Protein AF-A0A4Q3W9Z9-F1 (afdb_monomer_lite)

Sequence (274 aa):
MKLLLAIFCLATTQLPLAAEPPPLGPNFNQTISKEIDGRINSLESTRPYAATVLDYLAQGFFVSDENLDKLVGNMTSLERRNAVMLHGREGQYEESRKLIGDLITHLAERPMAQAQLHRRLSYIFEFMGDTKAQASEAAKALQLVTAHHYAVDQMMVTTQLMQADALVKAGQEKEAEPLYIAAFDYPWWFVRDGAYLMSFTEYYARAAKGLIHVRRGNVKALKEIHFTPGMAITLQPLLDKAIRAAEIAETIAAVTAQTEELQKAAAQKEKGGR

Foldseek 3Di:
DDDDDDDDDDPPPPDPPDDDDAPPDPCRQVVLQVLLVVCLADLVSLLVSLVVVLVCLVVVHDHDLVSLLSSLVSNLVNLVVVCVVVVDPPPRCVSSVVSLVSVLVSCPVPLQSNLSSLQVQLVSCVVNVNNVSNVVSNVSSVVSVLVVVLVVVLVVLVVLLVVLVVCVVVVNLVVSQVSLVVLVVPPLVPPPDPVSNVSSLVSVLSSLVSNLVSCQLPLVSLVPDDDDPVCCVPRVVVSVVSNVVNVVVVVVVVVVVVVVVVVVVVVVVVVVPD

Radius of gyration: 34.52 Å; chains: 1; bounding box: 76×54×139 Å

Secondary structure (DSSP, 8-state):
-----------------PPPPP--STTHHHHHHHHHHHHTT-HHHHHHHHHHHHHHHHTT----HHHHHHHHHHHHHHHHHHHHHTT--TTTTHHHHHHHHHHHHT-TT-HHHHHHHHHHHHHHHHHHT-HHHHHHHHHHHHHHHHHHHHHHHHHHHHHHHHHHHHHHHTT-HHHHHHHHHHHHHS-GGG---HHHHHHHHHHHHHHHHHHHHHTTT-HHHHHT----HHHHHHHHHHHHHHHHHHHHHHHHHHHHHHHHHHHHHHHHHHHH--

Structure (mmCIF, N/CA/C/O backbone):
data_AF-A0A4Q3W9Z9-F1
#
_entry.id   AF-A0A4Q3W9Z9-F1
#
loop_
_atom_site.group_PDB
_atom_site.id
_atom_site.type_symbol
_atom_site.label_atom_id
_atom_site.label_alt_id
_atom_site.label_comp_id
_atom_site.label_asym_id
_atom_site.label_entity_id
_atom_site.label_seq_id
_atom_site.pdbx_PDB_ins_code
_atom_site.Cartn_x
_atom_site.Cartn_y
_atom_site.Cartn_z
_atom_site.occupancy
_atom_site.B_iso_or_equiv
_atom_site.auth_seq_id
_atom_site.auth_comp_id
_atom_site.auth_asym_id
_atom_site.auth_atom_id
_atom_site.pdbx_PDB_model_num
ATOM 1 N N . MET A 1 1 ? 17.275 30.187 -76.769 1.00 37.72 1 MET A N 1
ATOM 2 C CA . MET A 1 1 ? 16.397 29.479 -75.812 1.00 37.72 1 MET A CA 1
ATOM 3 C C . MET A 1 1 ? 16.698 27.988 -75.872 1.00 37.72 1 MET A C 1
ATOM 5 O O . MET A 1 1 ? 16.355 27.360 -76.862 1.00 37.72 1 MET A O 1
ATOM 9 N N . LYS A 1 2 ? 17.394 27.440 -74.870 1.00 34.12 2 LYS A N 1
ATOM 10 C CA . LYS A 1 2 ? 17.590 25.993 -74.679 1.00 34.12 2 LYS A CA 1
ATOM 11 C C . LYS A 1 2 ? 16.943 25.635 -73.341 1.00 34.12 2 LYS A C 1
ATOM 13 O O . LYS A 1 2 ? 17.317 26.215 -72.328 1.00 34.12 2 LYS A O 1
ATOM 18 N N . LEU A 1 3 ? 15.945 24.756 -73.367 1.00 38.09 3 LEU A N 1
ATOM 19 C CA . LEU A 1 3 ? 15.243 24.260 -72.185 1.00 38.09 3 LEU A CA 1
ATOM 20 C C . LEU A 1 3 ? 15.980 22.999 -71.701 1.00 38.09 3 LEU A C 1
ATOM 22 O O . LEU A 1 3 ? 16.056 22.020 -72.439 1.00 38.09 3 LEU A O 1
ATOM 26 N N . LEU A 1 4 ? 16.566 23.042 -70.504 1.00 38.69 4 LEU A N 1
ATOM 27 C CA . LEU A 1 4 ? 17.156 21.884 -69.824 1.00 38.69 4 LEU A CA 1
ATOM 28 C C . LEU A 1 4 ? 16.109 21.323 -68.855 1.00 38.69 4 LEU A C 1
ATOM 30 O O . LEU A 1 4 ? 15.757 21.983 -67.881 1.00 38.69 4 LEU A O 1
ATOM 34 N N . LEU A 1 5 ? 15.602 20.123 -69.142 1.00 40.62 5 LEU A N 1
ATOM 35 C CA . LEU A 1 5 ? 14.747 19.357 -68.237 1.00 40.62 5 LEU A CA 1
ATOM 36 C C . LEU A 1 5 ? 15.655 18.561 -67.286 1.00 40.62 5 LEU A C 1
ATOM 38 O O . LEU A 1 5 ? 16.330 17.625 -67.712 1.00 40.62 5 LEU A O 1
ATOM 42 N N . ALA A 1 6 ? 15.699 18.948 -66.013 1.00 41.00 6 ALA A N 1
ATOM 43 C CA . ALA A 1 6 ? 16.355 18.175 -64.963 1.00 41.00 6 ALA A CA 1
ATOM 44 C C . ALA A 1 6 ? 15.365 17.139 -64.409 1.00 41.00 6 ALA A C 1
ATOM 46 O O . ALA A 1 6 ? 14.319 17.496 -63.870 1.00 41.00 6 ALA A O 1
ATOM 47 N N . ILE A 1 7 ? 15.693 15.856 -64.559 1.00 45.94 7 ILE A N 1
ATOM 48 C CA . ILE A 1 7 ? 14.955 14.739 -63.965 1.00 45.94 7 ILE A CA 1
ATOM 49 C C . ILE A 1 7 ? 15.450 14.575 -62.523 1.00 45.94 7 ILE A C 1
ATOM 51 O O . ILE A 1 7 ? 16.604 14.218 -62.295 1.00 45.94 7 ILE A O 1
ATOM 55 N N . PHE A 1 8 ? 14.582 14.854 -61.551 1.00 38.91 8 PHE A N 1
ATOM 56 C CA . PHE A 1 8 ? 14.802 14.527 -60.143 1.00 38.91 8 PHE A CA 1
ATOM 57 C C . PHE A 1 8 ? 14.483 13.043 -59.916 1.00 38.91 8 PHE A C 1
ATOM 59 O O . PHE A 1 8 ? 13.321 12.641 -59.940 1.00 38.91 8 PHE A O 1
ATOM 66 N N . CYS A 1 9 ? 15.507 12.224 -59.671 1.00 39.34 9 CYS A N 1
ATOM 67 C CA . CYS A 1 9 ? 15.327 10.883 -59.118 1.00 39.34 9 CYS A CA 1
ATOM 68 C C . CYS A 1 9 ? 15.047 11.003 -57.613 1.00 39.34 9 CYS A C 1
ATOM 70 O O . CYS A 1 9 ? 15.967 11.167 -56.813 1.00 39.34 9 CYS A O 1
ATOM 72 N N . LEU A 1 10 ? 13.773 10.929 -57.227 1.00 39.56 10 LEU A N 1
ATOM 73 C CA . LEU A 1 10 ? 13.370 10.690 -55.843 1.00 39.56 10 LEU A CA 1
ATOM 74 C C . LEU A 1 10 ? 13.694 9.233 -55.492 1.00 39.56 10 LEU A C 1
ATOM 76 O O . LEU A 1 10 ? 12.986 8.313 -55.894 1.00 39.56 10 LEU A O 1
ATOM 80 N N . ALA A 1 11 ? 14.781 9.028 -54.752 1.00 37.72 11 ALA A N 1
ATOM 81 C CA . ALA A 1 11 ? 15.041 7.769 -54.073 1.00 37.72 11 ALA A CA 1
ATOM 82 C C . ALA A 1 11 ? 14.046 7.641 -52.910 1.00 37.72 11 ALA A C 1
ATOM 84 O O . ALA A 1 11 ? 14.222 8.249 -51.856 1.00 37.72 11 ALA A O 1
ATOM 85 N N . THR A 1 12 ? 12.973 6.879 -53.106 1.00 39.25 12 THR A N 1
ATOM 86 C CA . THR A 1 12 ? 12.102 6.447 -52.013 1.00 39.25 12 THR A CA 1
ATOM 87 C C . THR A 1 12 ? 12.859 5.419 -51.183 1.00 39.25 12 THR A C 1
ATOM 89 O O . THR A 1 12 ? 12.997 4.265 -51.589 1.00 39.25 12 THR A O 1
ATOM 92 N N . THR A 1 13 ? 13.364 5.830 -50.023 1.00 40.41 13 THR A N 1
ATOM 93 C CA . THR A 1 13 ? 13.731 4.902 -48.956 1.00 40.41 13 THR A CA 1
ATOM 94 C C . THR A 1 13 ? 12.473 4.132 -48.565 1.00 40.41 13 THR A C 1
ATOM 96 O O . THR A 1 13 ? 11.536 4.690 -47.998 1.00 40.41 13 THR A O 1
ATOM 99 N N . GLN A 1 14 ? 12.412 2.852 -48.933 1.00 39.25 14 GLN A N 1
ATOM 100 C CA . GLN A 1 14 ? 11.380 1.950 -48.438 1.00 39.25 14 GLN A CA 1
ATOM 101 C C . GLN A 1 14 ? 11.523 1.881 -46.914 1.00 39.25 14 GLN A C 1
ATOM 103 O O . GLN A 1 14 ? 12.500 1.338 -46.399 1.00 39.25 14 GLN A O 1
ATOM 108 N N . LEU A 1 15 ? 10.564 2.477 -46.201 1.00 37.72 15 LEU A N 1
ATOM 109 C CA . LEU A 1 15 ? 10.319 2.166 -44.796 1.00 37.72 15 LEU A CA 1
ATOM 110 C C . LEU A 1 15 ? 10.178 0.638 -44.683 1.00 37.72 15 LEU A C 1
ATOM 112 O O . LEU A 1 15 ? 9.498 0.047 -45.531 1.00 37.72 15 LEU A O 1
ATOM 116 N N . PRO A 1 16 ? 10.818 -0.016 -43.697 1.00 43.50 16 PRO A N 1
ATOM 117 C CA . PRO A 1 16 ? 10.597 -1.438 -43.470 1.00 43.50 16 PRO A CA 1
ATOM 118 C C . PRO A 1 16 ? 9.092 -1.666 -43.322 1.00 43.50 16 PRO A C 1
ATOM 120 O O . PRO A 1 16 ? 8.424 -0.896 -42.627 1.00 43.50 16 PRO A O 1
ATOM 123 N N . LEU A 1 17 ? 8.567 -2.670 -44.039 1.00 42.91 17 LEU A N 1
ATOM 124 C CA . LEU A 1 17 ? 7.159 -3.056 -43.981 1.00 42.91 17 LEU A CA 1
ATOM 125 C C . LEU A 1 17 ? 6.706 -3.050 -42.520 1.00 42.91 17 LEU A C 1
ATOM 127 O O . LEU A 1 17 ? 7.339 -3.694 -41.680 1.00 42.91 17 LEU A O 1
ATOM 131 N N . ALA A 1 18 ? 5.627 -2.314 -42.243 1.00 46.34 18 ALA A N 1
ATOM 132 C CA . ALA A 1 18 ? 4.933 -2.381 -40.970 1.00 46.34 18 ALA A CA 1
ATOM 133 C C . ALA A 1 18 ? 4.724 -3.861 -40.632 1.00 46.34 18 ALA A C 1
ATOM 135 O O . ALA A 1 18 ? 4.173 -4.607 -41.447 1.00 46.34 18 ALA A O 1
ATOM 136 N N . ALA A 1 19 ? 5.247 -4.284 -39.479 1.00 56.12 19 ALA A N 1
ATOM 137 C CA . ALA A 1 19 ? 5.012 -5.621 -38.964 1.00 56.12 19 ALA A CA 1
ATOM 138 C C . ALA A 1 19 ? 3.502 -5.892 -39.004 1.00 56.12 19 ALA A C 1
ATOM 140 O O . ALA A 1 19 ? 2.711 -4.990 -38.711 1.00 56.12 19 ALA A O 1
ATOM 141 N N . GLU A 1 20 ? 3.106 -7.100 -39.417 1.00 54.53 20 GLU A N 1
ATOM 142 C CA . GLU A 1 20 ? 1.703 -7.508 -39.361 1.00 54.53 20 GLU A CA 1
ATOM 143 C C . GLU A 1 20 ? 1.132 -7.152 -37.981 1.00 54.53 20 GLU A C 1
ATOM 145 O O . GLU A 1 20 ? 1.824 -7.361 -36.974 1.00 54.53 20 GLU A O 1
ATOM 150 N N . PRO A 1 21 ? -0.089 -6.581 -37.915 1.00 55.88 21 PRO A N 1
ATOM 151 C CA . PRO A 1 21 ? -0.673 -6.190 -36.647 1.00 55.88 21 PRO A CA 1
ATOM 152 C C . PRO A 1 21 ? -0.657 -7.406 -35.720 1.00 55.88 21 PRO A C 1
ATOM 154 O O . PRO A 1 21 ? -0.986 -8.519 -36.149 1.00 55.88 21 PRO A O 1
ATOM 157 N N . PRO A 1 22 ? -0.230 -7.222 -34.465 1.00 56.31 22 PRO A N 1
ATOM 158 C CA . PRO A 1 22 ? -0.002 -8.336 -33.577 1.00 56.31 22 PRO A CA 1
ATOM 159 C C . PRO A 1 22 ? -1.308 -9.106 -33.380 1.00 56.31 22 PRO A C 1
ATOM 161 O O . PRO A 1 22 ? -2.390 -8.512 -33.428 1.00 56.31 22 PRO A O 1
ATOM 164 N N . PRO A 1 23 ? -1.241 -10.422 -33.121 1.00 57.25 23 PRO A N 1
ATOM 165 C CA . PRO A 1 23 ? -2.435 -11.190 -32.824 1.00 57.25 23 PRO A CA 1
ATOM 166 C C . PRO A 1 23 ? -3.129 -10.580 -31.600 1.00 57.25 23 PRO A C 1
ATOM 168 O O . PRO A 1 23 ? -2.638 -10.677 -30.472 1.00 57.25 23 PRO A O 1
ATOM 171 N N . LEU A 1 24 ? -4.277 -9.944 -31.842 1.00 57.00 24 LEU A N 1
ATOM 172 C CA . LEU A 1 24 ? -5.193 -9.430 -30.830 1.00 57.00 24 LEU A CA 1
ATOM 173 C C . LEU A 1 24 ? -5.816 -10.627 -30.113 1.00 57.00 24 LEU A C 1
ATOM 175 O O . LEU A 1 24 ? -6.860 -11.144 -30.502 1.00 57.00 24 LEU A O 1
ATOM 179 N N . GLY A 1 25 ? -5.122 -11.138 -29.104 1.00 63.84 25 GLY A N 1
ATOM 180 C CA . GLY A 1 25 ? -5.549 -12.323 -28.379 1.00 63.84 25 GLY A CA 1
ATOM 181 C C . GLY A 1 25 ? -4.825 -12.494 -27.047 1.00 63.84 25 GLY A C 1
ATOM 182 O O . GLY A 1 25 ? -3.876 -11.762 -26.754 1.00 63.84 25 GLY A O 1
ATOM 183 N N . PRO A 1 26 ? -5.221 -13.500 -26.245 1.00 61.62 26 PRO A N 1
ATOM 184 C CA . PRO A 1 26 ? -4.665 -13.764 -24.910 1.00 61.62 26 PRO A CA 1
ATOM 185 C C . PRO A 1 26 ? -3.143 -14.015 -24.894 1.00 61.62 26 PRO A C 1
ATOM 187 O O . PRO A 1 26 ? -2.526 -14.019 -23.834 1.00 61.62 26 PRO A O 1
ATOM 190 N N . ASN A 1 27 ? -2.523 -14.174 -26.067 1.00 82.56 27 ASN A N 1
ATOM 191 C CA . ASN A 1 27 ? -1.100 -14.447 -26.236 1.00 82.56 27 ASN A CA 1
ATOM 192 C C . ASN A 1 27 ? -0.253 -13.213 -26.588 1.00 82.56 27 ASN A C 1
ATOM 194 O O . ASN A 1 27 ? 0.954 -13.362 -26.740 1.00 82.56 27 ASN A O 1
ATOM 198 N N . PHE A 1 28 ? -0.824 -12.007 -26.703 1.00 86.75 28 PHE A N 1
ATOM 199 C CA . PHE A 1 28 ? -0.086 -10.812 -27.145 1.00 86.75 28 PHE A CA 1
ATOM 200 C C . PHE A 1 28 ? 1.212 -10.563 -26.353 1.00 86.75 28 PHE A C 1
ATOM 202 O O . PHE A 1 28 ? 2.296 -10.466 -26.927 1.00 86.75 28 PHE A O 1
ATOM 209 N N . ASN A 1 29 ? 1.132 -10.566 -25.020 1.00 90.12 29 ASN A N 1
ATOM 210 C CA . ASN A 1 29 ? 2.302 -10.374 -24.157 1.00 90.12 29 ASN A CA 1
ATOM 211 C C . ASN A 1 29 ? 3.280 -11.558 -24.184 1.00 90.12 29 ASN A C 1
ATOM 213 O O . ASN A 1 29 ? 4.481 -11.361 -24.003 1.00 90.12 29 ASN A O 1
ATOM 217 N N . GLN A 1 30 ? 2.804 -12.774 -24.459 1.00 90.62 30 GLN A N 1
ATOM 218 C CA . GLN A 1 30 ? 3.685 -13.930 -24.646 1.00 90.62 30 GLN A CA 1
ATOM 219 C C . GLN A 1 30 ? 4.468 -13.817 -25.956 1.00 90.62 30 GLN A C 1
ATOM 221 O O . GLN A 1 30 ? 5.664 -14.099 -25.976 1.00 90.62 30 GLN A O 1
ATOM 226 N N . THR A 1 31 ? 3.813 -13.374 -27.033 1.00 91.44 31 THR A N 1
ATOM 227 C CA . THR A 1 31 ? 4.464 -13.081 -28.313 1.00 91.44 31 THR A CA 1
ATOM 228 C C . THR A 1 31 ? 5.518 -12.001 -28.128 1.00 91.44 31 THR A C 1
ATOM 230 O O . THR A 1 31 ? 6.662 -12.212 -28.521 1.00 91.44 31 THR A O 1
ATOM 233 N N . ILE A 1 32 ? 5.183 -10.905 -27.433 1.00 89.94 32 ILE A N 1
ATOM 234 C CA . ILE A 1 32 ? 6.159 -9.850 -27.151 1.00 89.94 32 ILE A CA 1
ATOM 235 C C . ILE A 1 32 ? 7.366 -10.400 -26.395 1.00 89.94 32 ILE A C 1
ATOM 237 O O . ILE A 1 32 ? 8.501 -10.117 -26.770 1.00 89.94 32 ILE A O 1
ATOM 241 N N . SER A 1 33 ? 7.136 -11.211 -25.363 1.00 92.25 33 SER A N 1
ATOM 242 C CA . SER A 1 33 ? 8.225 -11.775 -24.568 1.00 92.25 33 SER A CA 1
ATOM 243 C C . SER A 1 33 ? 9.157 -12.663 -25.398 1.00 92.25 33 SER A C 1
ATOM 245 O O . SER A 1 33 ?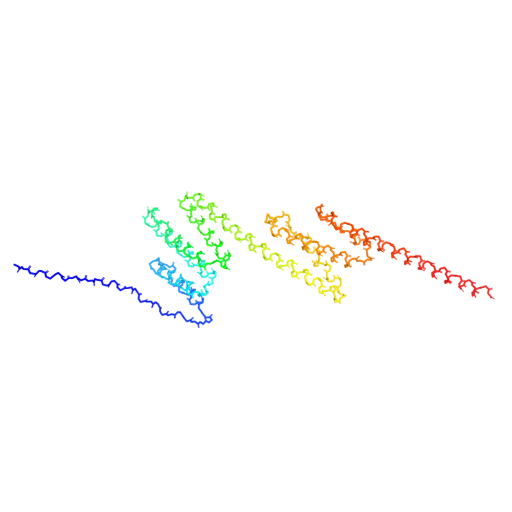 10.377 -12.533 -25.288 1.00 92.25 33 SER A O 1
ATOM 247 N N . LYS A 1 34 ? 8.593 -13.516 -26.269 1.00 92.44 34 LYS A N 1
ATOM 248 C CA . LYS A 1 34 ? 9.356 -14.385 -27.182 1.00 92.44 34 LYS A CA 1
ATOM 249 C C . LYS A 1 34 ? 10.189 -13.585 -28.179 1.00 92.44 34 LYS A C 1
ATOM 251 O O . LYS A 1 34 ? 11.343 -13.926 -28.418 1.00 92.44 34 LYS A O 1
ATOM 256 N N . GLU A 1 35 ? 9.624 -12.519 -28.738 1.00 93.31 35 GLU A N 1
ATOM 257 C CA . GLU A 1 35 ? 10.342 -11.628 -29.651 1.00 93.31 35 GLU A CA 1
ATOM 258 C C . GLU A 1 35 ? 11.501 -10.907 -28.951 1.00 93.31 35 GLU A C 1
ATOM 260 O O . GLU A 1 35 ? 12.592 -10.809 -29.510 1.00 93.31 35 GLU A O 1
ATOM 265 N N . ILE A 1 36 ? 11.310 -10.465 -27.701 1.00 90.75 36 ILE A N 1
ATOM 266 C CA . ILE A 1 36 ? 12.392 -9.883 -26.893 1.00 90.75 36 ILE A CA 1
ATOM 267 C C . ILE A 1 36 ? 13.511 -10.912 -26.665 1.00 90.75 36 ILE A C 1
ATOM 269 O O . ILE A 1 36 ? 14.689 -10.579 -26.811 1.00 90.75 36 ILE A O 1
ATOM 273 N N . ASP A 1 37 ? 13.161 -12.161 -26.337 1.00 91.12 37 ASP A N 1
ATOM 274 C CA . ASP A 1 37 ? 14.134 -13.242 -26.122 1.00 91.12 37 ASP A CA 1
ATOM 275 C C . ASP A 1 37 ? 14.927 -13.582 -27.382 1.00 91.12 37 ASP A C 1
ATOM 277 O O . ASP A 1 37 ? 16.150 -13.719 -27.327 1.00 91.12 37 ASP A O 1
ATOM 281 N N . GLY A 1 38 ? 14.258 -13.652 -28.535 1.00 90.06 38 GLY A N 1
ATOM 282 C CA . GLY A 1 38 ? 14.907 -13.917 -29.820 1.00 90.06 38 GLY A CA 1
ATOM 283 C C . GLY A 1 38 ? 15.925 -12.847 -30.233 1.00 90.06 38 GLY A C 1
ATOM 284 O O . GLY A 1 38 ? 16.756 -13.095 -31.105 1.00 90.06 38 GLY A O 1
ATOM 285 N N . ARG A 1 39 ? 15.889 -11.665 -29.603 1.00 90.88 39 ARG A N 1
ATOM 286 C CA . ARG A 1 39 ? 16.665 -10.473 -29.992 1.00 90.88 39 ARG A CA 1
ATOM 287 C C . ARG A 1 39 ? 17.748 -10.075 -28.988 1.00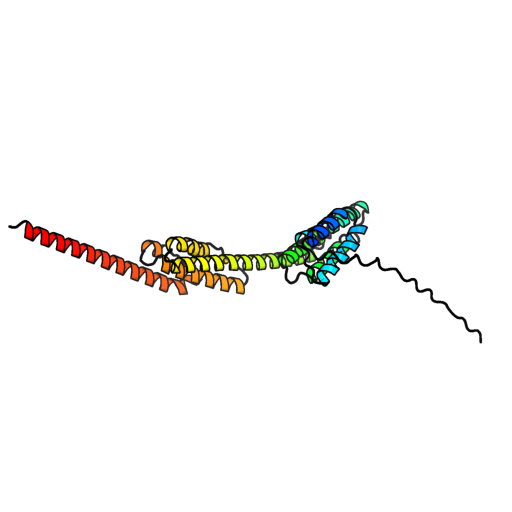 90.88 39 ARG A C 1
ATOM 289 O O . ARG A 1 39 ? 18.550 -9.191 -29.280 1.00 90.88 39 ARG A O 1
ATOM 296 N N . ILE A 1 40 ? 17.863 -10.778 -27.858 1.00 89.94 40 ILE A N 1
ATOM 297 C CA . ILE A 1 40 ? 18.749 -10.452 -26.717 1.00 89.94 40 ILE A CA 1
ATOM 298 C C . ILE A 1 40 ? 20.248 -10.291 -27.056 1.00 89.94 40 ILE A C 1
ATOM 300 O O . ILE A 1 40 ? 21.015 -9.702 -26.289 1.00 89.94 40 ILE A O 1
ATOM 304 N N . ASN A 1 41 ? 20.690 -10.806 -28.205 1.00 88.56 41 ASN A N 1
ATOM 305 C CA . ASN A 1 41 ? 22.092 -10.809 -28.624 1.00 88.56 41 ASN A CA 1
ATOM 306 C C . ASN A 1 41 ? 22.439 -9.789 -29.714 1.00 88.56 41 ASN A C 1
ATOM 308 O O . ASN A 1 41 ? 23.609 -9.688 -30.069 1.00 88.56 41 ASN A O 1
ATOM 312 N N . SER A 1 42 ? 21.473 -9.027 -30.239 1.00 89.75 42 SER A N 1
ATOM 313 C CA . SER A 1 42 ? 21.737 -8.060 -31.309 1.00 89.75 42 SER A CA 1
ATOM 314 C C . SER A 1 42 ? 21.016 -6.739 -31.075 1.00 89.75 42 SER A C 1
ATOM 316 O O . SER A 1 42 ? 19.783 -6.667 -31.090 1.00 89.75 42 SER A O 1
ATOM 318 N N . LEU A 1 43 ? 21.807 -5.672 -30.919 1.00 86.75 43 LEU A N 1
ATOM 319 C CA . LEU A 1 43 ? 21.303 -4.304 -30.804 1.00 86.75 43 LEU A CA 1
ATOM 320 C C . LEU A 1 43 ? 20.584 -3.865 -32.086 1.00 86.75 43 LEU A C 1
ATOM 322 O O . LEU A 1 43 ? 19.525 -3.248 -32.005 1.00 86.75 43 LEU A O 1
ATOM 326 N N . GLU A 1 44 ? 21.107 -4.255 -33.252 1.00 88.62 44 GLU A N 1
ATOM 327 C CA . GLU A 1 44 ? 20.506 -3.972 -34.562 1.00 88.62 44 GLU A CA 1
ATOM 328 C C . GLU A 1 44 ? 19.096 -4.551 -34.687 1.00 88.62 44 GLU A C 1
ATOM 330 O O . GLU A 1 44 ? 18.223 -3.915 -35.265 1.00 88.62 44 GLU A O 1
ATOM 335 N N . SER A 1 45 ? 18.854 -5.729 -34.102 1.00 89.00 45 SER A N 1
ATOM 336 C CA . SER A 1 45 ? 17.526 -6.353 -34.100 1.00 89.00 45 SER A CA 1
ATOM 337 C C . SER A 1 45 ? 16.621 -5.872 -32.959 1.00 89.00 45 SER A C 1
ATOM 339 O O . SER A 1 45 ? 15.401 -5.874 -33.103 1.00 89.00 45 SER A O 1
ATOM 341 N N . THR A 1 46 ? 17.199 -5.441 -31.833 1.00 89.62 46 THR A N 1
ATOM 342 C CA . THR A 1 46 ? 16.446 -4.996 -30.648 1.00 89.62 46 THR A CA 1
ATOM 343 C C . THR A 1 46 ? 15.863 -3.595 -30.837 1.00 89.62 46 THR A C 1
ATOM 345 O O . THR A 1 46 ? 14.714 -3.366 -30.470 1.00 89.62 46 THR A O 1
ATOM 348 N N . ARG A 1 47 ? 16.609 -2.668 -31.456 1.00 88.62 47 ARG A N 1
ATOM 349 C CA . ARG A 1 47 ? 16.159 -1.287 -31.725 1.00 88.62 47 ARG A CA 1
ATOM 350 C C . ARG A 1 47 ? 14.845 -1.188 -32.516 1.00 88.62 47 ARG A C 1
ATOM 352 O O . ARG A 1 47 ? 13.923 -0.545 -32.018 1.00 88.62 47 ARG A O 1
ATOM 359 N N . PRO A 1 48 ? 14.707 -1.796 -33.713 1.00 90.19 48 PRO A N 1
ATOM 360 C CA . PRO A 1 48 ? 13.465 -1.699 -34.479 1.00 90.19 48 PRO A CA 1
ATOM 361 C C . PRO A 1 48 ? 12.298 -2.333 -33.722 1.00 90.19 48 PRO A C 1
ATOM 363 O O . PRO A 1 48 ? 11.193 -1.804 -33.745 1.00 90.19 48 PRO A O 1
ATOM 366 N N . TYR A 1 49 ? 12.555 -3.411 -32.981 1.00 91.56 49 TYR A N 1
ATOM 367 C CA . TYR A 1 49 ? 11.527 -4.052 -32.176 1.00 91.56 49 TYR A CA 1
ATOM 368 C C . TYR A 1 49 ? 11.079 -3.188 -30.985 1.00 91.56 49 TYR A C 1
ATOM 370 O O . TYR A 1 49 ? 9.896 -3.152 -30.653 1.00 91.56 49 TYR A O 1
ATOM 378 N N . ALA A 1 50 ? 11.990 -2.429 -30.372 1.00 91.44 50 ALA A N 1
ATOM 379 C CA . ALA A 1 50 ? 11.633 -1.465 -29.337 1.00 91.44 50 ALA A CA 1
ATOM 380 C C . ALA A 1 50 ? 10.699 -0.363 -29.866 1.00 91.44 50 ALA A C 1
ATOM 382 O O . ALA A 1 50 ? 9.737 -0.002 -29.189 1.00 91.44 50 ALA A O 1
ATOM 383 N N . ALA A 1 51 ? 10.929 0.114 -31.095 1.00 91.88 51 ALA A N 1
ATOM 384 C CA . ALA A 1 51 ? 10.023 1.045 -31.764 1.00 91.88 51 ALA A CA 1
ATOM 385 C C . ALA A 1 51 ? 8.639 0.421 -32.022 1.00 91.88 51 ALA A C 1
ATOM 387 O O . ALA A 1 51 ? 7.628 1.089 -31.833 1.00 91.88 51 ALA A O 1
ATOM 388 N N . THR A 1 52 ? 8.575 -0.868 -32.372 1.00 92.50 52 THR A N 1
ATOM 389 C CA . THR A 1 52 ? 7.304 -1.604 -32.485 1.00 92.50 52 THR A CA 1
ATOM 390 C C . THR A 1 52 ? 6.553 -1.660 -31.151 1.00 92.50 52 THR A C 1
ATOM 392 O O . THR A 1 52 ? 5.348 -1.441 -31.108 1.00 92.50 52 THR A O 1
ATOM 395 N N . VAL A 1 53 ? 7.252 -1.911 -30.040 1.00 92.69 53 VAL A N 1
ATOM 396 C CA . VAL A 1 53 ? 6.633 -1.923 -28.702 1.00 92.69 53 VAL A CA 1
ATOM 397 C C . VAL A 1 53 ? 6.106 -0.538 -28.307 1.00 92.69 53 VAL A C 1
ATOM 399 O O . VAL A 1 53 ? 5.027 -0.447 -27.721 1.00 92.69 53 VAL A O 1
ATOM 402 N N . LEU A 1 54 ? 6.828 0.534 -28.649 1.00 93.38 54 LEU A N 1
ATOM 403 C CA . LEU A 1 54 ? 6.354 1.909 -28.463 1.00 93.38 54 LEU A CA 1
ATOM 404 C C . LEU A 1 54 ? 5.094 2.200 -29.282 1.00 93.38 54 LEU A C 1
ATOM 406 O O . LEU A 1 54 ? 4.139 2.755 -28.748 1.00 93.38 54 LEU A O 1
ATOM 410 N N . ASP A 1 55 ? 5.071 1.790 -30.549 1.00 92.81 55 ASP A N 1
ATOM 411 C CA . ASP A 1 55 ? 3.906 1.944 -31.422 1.00 92.81 55 ASP A CA 1
ATOM 412 C C . ASP A 1 55 ? 2.680 1.208 -30.855 1.00 92.81 55 ASP A C 1
ATOM 414 O O . ASP A 1 55 ? 1.587 1.770 -30.779 1.00 92.81 55 ASP A O 1
ATOM 418 N N . TYR A 1 56 ? 2.870 -0.004 -30.324 1.00 92.25 56 TYR A N 1
ATOM 419 C CA . TYR A 1 56 ? 1.797 -0.723 -29.641 1.00 92.25 56 TYR A CA 1
ATOM 420 C C . TYR A 1 56 ? 1.249 0.041 -28.431 1.00 92.25 56 TYR A C 1
ATOM 422 O O . TYR A 1 56 ? 0.032 0.166 -28.286 1.00 92.25 56 TYR A O 1
ATOM 430 N N . LEU A 1 57 ? 2.119 0.588 -27.580 1.00 91.25 57 LEU A N 1
ATOM 431 C CA . LEU A 1 57 ? 1.689 1.413 -26.448 1.00 91.25 57 LEU A CA 1
ATOM 432 C C . LEU A 1 57 ? 0.956 2.682 -26.907 1.00 91.25 57 LEU A C 1
ATOM 434 O O . LEU A 1 57 ? -0.070 3.034 -26.328 1.00 91.25 57 LEU A O 1
ATOM 438 N N . ALA A 1 58 ? 1.439 3.346 -27.960 1.00 91.19 58 ALA A N 1
ATOM 439 C CA . ALA A 1 58 ? 0.817 4.545 -28.520 1.00 91.19 58 ALA A CA 1
ATOM 440 C C . ALA A 1 58 ? -0.584 4.272 -29.096 1.00 91.19 58 ALA A C 1
ATOM 442 O O . ALA A 1 58 ? -1.462 5.131 -29.023 1.00 91.19 58 ALA A O 1
ATOM 443 N N . GLN A 1 59 ? -0.816 3.063 -29.608 1.00 90.94 59 GLN A N 1
ATOM 444 C CA . GLN A 1 59 ? -2.127 2.585 -30.059 1.00 90.94 59 GLN A CA 1
ATOM 445 C C . GLN A 1 59 ? -3.039 2.118 -28.908 1.00 90.94 59 GLN A C 1
ATOM 447 O O . GLN A 1 59 ? -4.169 1.694 -29.149 1.00 90.94 59 GLN A O 1
ATOM 452 N N . GLY A 1 60 ? -2.576 2.199 -27.656 1.00 89.19 60 GLY A N 1
ATOM 453 C CA . GLY A 1 60 ? -3.340 1.817 -26.468 1.00 89.19 60 GLY A CA 1
ATOM 454 C C . GLY A 1 60 ? -3.263 0.330 -26.118 1.00 89.19 60 GLY A C 1
ATOM 455 O O . GLY A 1 60 ? -4.019 -0.133 -25.262 1.00 89.19 60 GLY A O 1
ATOM 456 N N . PHE A 1 61 ? -2.366 -0.442 -26.740 1.00 90.94 61 PHE A N 1
ATOM 457 C CA . PHE A 1 61 ? -2.174 -1.839 -26.361 1.00 90.94 61 PHE A CA 1
ATOM 458 C C . PHE A 1 61 ? -1.441 -1.964 -25.029 1.00 90.94 61 PHE A C 1
ATOM 460 O O . PHE A 1 61 ? -0.433 -1.308 -24.768 1.00 90.94 61 PHE A O 1
ATOM 467 N N . PHE A 1 62 ? -1.911 -2.890 -24.194 1.00 91.00 62 PHE A N 1
ATOM 468 C CA . PHE A 1 62 ? -1.250 -3.207 -22.938 1.00 91.00 62 PHE A CA 1
ATOM 469 C C . PHE A 1 62 ? -0.037 -4.121 -23.160 1.00 91.00 62 PHE A C 1
ATOM 471 O O . PHE A 1 62 ? -0.174 -5.311 -23.460 1.00 91.00 62 PHE A O 1
ATOM 478 N N . VAL A 1 63 ? 1.157 -3.576 -22.935 1.00 92.38 63 VAL A N 1
ATOM 479 C CA . VAL A 1 63 ? 2.414 -4.333 -22.838 1.00 92.38 63 VAL A CA 1
ATOM 480 C C . VAL A 1 63 ? 2.787 -4.478 -21.368 1.00 92.38 63 VAL A C 1
ATOM 482 O O . VAL A 1 63 ? 2.868 -3.461 -20.688 1.00 92.38 63 VAL A O 1
ATOM 485 N N . SER A 1 64 ? 3.019 -5.692 -20.869 1.00 93.12 64 SER A N 1
ATOM 486 C CA . SER A 1 64 ? 3.238 -5.963 -19.439 1.00 93.12 64 SER A CA 1
ATOM 487 C C . SER A 1 64 ? 4.489 -5.282 -18.877 1.00 93.12 64 SER A C 1
ATOM 489 O O . SER A 1 64 ? 5.442 -5.020 -19.615 1.00 93.12 64 SER A O 1
ATOM 491 N N . ASP A 1 65 ? 4.491 -4.992 -17.571 1.00 92.81 65 ASP A N 1
ATOM 492 C CA . ASP A 1 65 ? 5.624 -4.363 -16.873 1.00 92.81 65 ASP A CA 1
ATOM 493 C C . ASP A 1 65 ? 6.912 -5.183 -17.084 1.00 92.81 65 ASP A C 1
ATOM 495 O O . ASP A 1 65 ? 7.965 -4.625 -17.385 1.00 92.81 65 ASP A O 1
ATOM 499 N N . GLU A 1 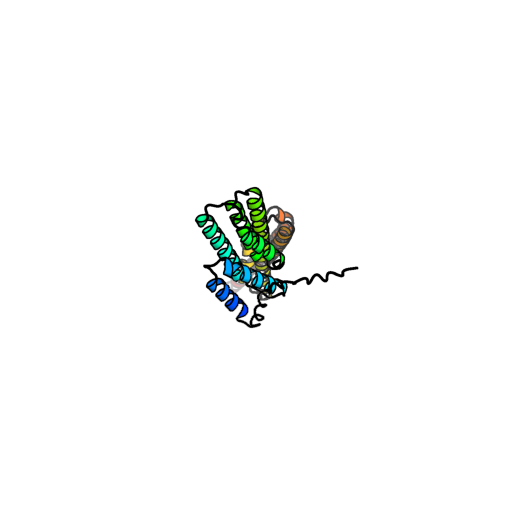66 ? 6.815 -6.516 -17.031 1.00 92.81 66 GLU A N 1
ATOM 500 C CA . GLU A 1 66 ? 7.946 -7.428 -17.224 1.00 92.81 66 GLU A CA 1
ATOM 501 C C . GLU A 1 66 ? 8.527 -7.336 -18.635 1.00 92.81 66 GLU A C 1
ATOM 503 O O . GLU A 1 66 ? 9.744 -7.351 -18.804 1.00 92.81 66 GLU A O 1
ATOM 508 N N . ASN A 1 67 ? 7.676 -7.229 -19.660 1.00 93.69 67 ASN A N 1
ATOM 509 C CA . ASN A 1 67 ? 8.132 -7.099 -21.041 1.00 93.69 67 ASN A CA 1
ATOM 510 C C . ASN A 1 67 ? 8.842 -5.759 -21.272 1.00 93.69 67 ASN A C 1
ATOM 512 O O . ASN A 1 67 ? 9.872 -5.727 -21.946 1.00 93.69 67 ASN A O 1
ATOM 516 N N . LEU A 1 68 ? 8.337 -4.670 -20.687 1.00 94.31 68 LEU A N 1
ATOM 517 C CA . LEU A 1 68 ? 8.988 -3.360 -20.760 1.00 94.31 68 LEU A CA 1
ATOM 518 C C . LEU A 1 68 ? 10.341 -3.367 -20.040 1.00 94.31 68 LEU A C 1
ATOM 520 O O . LEU A 1 68 ? 11.349 -2.939 -20.605 1.00 94.31 68 LEU A O 1
ATOM 524 N N . ASP A 1 69 ? 10.380 -3.915 -18.825 1.00 92.62 69 ASP A N 1
ATOM 525 C CA . ASP A 1 69 ? 11.598 -4.030 -18.024 1.00 92.62 69 ASP A CA 1
ATOM 526 C C . ASP A 1 69 ? 12.666 -4.884 -18.728 1.00 92.62 69 ASP A C 1
ATOM 528 O O . ASP A 1 69 ? 13.840 -4.503 -18.798 1.00 92.62 69 ASP A O 1
ATOM 532 N N . LYS A 1 70 ? 12.247 -6.007 -19.321 1.00 93.12 70 LYS A N 1
ATOM 533 C CA . LYS A 1 70 ? 13.105 -6.927 -20.074 1.00 93.12 70 LYS A CA 1
ATOM 534 C C . LYS A 1 70 ? 13.647 -6.300 -21.355 1.00 93.12 70 LYS A C 1
ATOM 536 O O . LYS A 1 70 ? 14.843 -6.408 -21.617 1.00 93.12 70 LYS A O 1
ATOM 541 N N . LEU A 1 71 ? 12.802 -5.615 -22.131 1.00 93.69 71 LEU A N 1
ATOM 542 C CA . LEU A 1 71 ? 13.215 -4.917 -23.352 1.00 93.69 71 LEU A CA 1
ATOM 543 C C . LEU A 1 71 ? 14.295 -3.873 -23.047 1.00 93.69 71 LEU A C 1
ATOM 545 O O . LEU A 1 71 ? 15.366 -3.887 -23.659 1.00 93.69 71 LEU A O 1
ATOM 549 N N . VAL A 1 72 ? 14.040 -3.012 -22.060 1.00 93.44 72 VAL A N 1
ATOM 550 C CA . VAL A 1 72 ? 14.998 -1.985 -21.638 1.00 93.44 72 VAL A CA 1
ATOM 551 C C . VAL A 1 72 ? 16.269 -2.627 -21.086 1.00 93.44 72 VAL A C 1
ATOM 553 O O . VAL A 1 72 ? 17.370 -2.215 -21.438 1.00 93.44 72 VAL A O 1
ATOM 556 N N . GLY A 1 73 ? 16.150 -3.666 -20.255 1.00 90.81 73 GLY A N 1
ATOM 557 C CA . GLY A 1 73 ? 17.301 -4.382 -19.705 1.00 90.81 73 GLY A CA 1
ATOM 558 C C . GLY A 1 73 ? 18.211 -4.985 -20.774 1.00 90.81 73 GLY A C 1
ATOM 559 O O . GLY A 1 73 ? 19.435 -4.839 -20.687 1.00 90.81 73 GLY A O 1
ATOM 560 N N . ASN A 1 74 ? 17.626 -5.604 -21.800 1.00 91.88 74 ASN A N 1
ATOM 561 C CA . ASN A 1 74 ? 18.367 -6.154 -22.930 1.00 91.88 74 ASN A CA 1
ATOM 562 C C . ASN A 1 74 ? 19.109 -5.054 -23.689 1.00 91.88 74 ASN A C 1
ATOM 564 O O . ASN A 1 74 ? 20.295 -5.211 -23.984 1.00 91.88 74 ASN A O 1
ATOM 568 N N . MET A 1 75 ? 18.445 -3.927 -23.952 1.00 91.19 75 MET A N 1
ATOM 569 C CA . MET A 1 75 ? 19.047 -2.830 -24.702 1.00 91.19 75 MET A CA 1
ATOM 570 C C . MET A 1 75 ? 20.200 -2.165 -23.940 1.00 91.19 75 MET A C 1
ATOM 572 O O . MET A 1 75 ? 21.296 -2.046 -24.491 1.00 91.19 75 MET A O 1
ATOM 576 N N . THR A 1 76 ? 20.020 -1.883 -22.645 1.00 91.12 76 THR A N 1
ATOM 577 C CA . THR A 1 76 ? 21.083 -1.344 -21.782 1.00 91.12 76 THR A CA 1
ATOM 578 C C . THR A 1 76 ? 22.290 -2.287 -21.727 1.00 91.12 76 THR A C 1
ATOM 580 O O . THR A 1 76 ? 23.440 -1.848 -21.792 1.00 91.12 76 THR A O 1
ATOM 583 N N . SER A 1 77 ? 22.053 -3.600 -21.629 1.00 89.88 77 SER A N 1
ATOM 584 C CA . SER A 1 77 ? 23.115 -4.616 -21.606 1.00 89.88 77 SER A CA 1
ATOM 585 C C . SER A 1 77 ? 23.872 -4.706 -22.936 1.00 89.88 77 SER A C 1
ATOM 587 O O . SER A 1 77 ? 25.101 -4.813 -22.956 1.00 89.88 77 SER A O 1
ATOM 589 N N . LEU A 1 78 ? 23.157 -4.645 -24.061 1.00 89.00 78 LEU A N 1
ATOM 590 C CA . LEU A 1 78 ? 23.743 -4.649 -25.402 1.00 89.00 78 LEU A CA 1
ATOM 591 C C . LEU A 1 78 ? 24.607 -3.408 -25.651 1.00 89.00 78 LEU A C 1
ATOM 593 O O . LEU A 1 78 ? 25.743 -3.549 -26.100 1.00 89.00 78 LEU A O 1
ATOM 597 N N . GLU A 1 79 ? 24.120 -2.216 -25.303 1.00 87.88 79 GLU A N 1
ATOM 598 C CA . GLU A 1 79 ? 24.898 -0.978 -25.427 1.00 87.88 79 GLU A CA 1
ATOM 599 C C . GLU A 1 79 ? 26.145 -1.002 -24.542 1.00 87.88 79 GLU A C 1
ATOM 601 O O . GLU A 1 79 ? 27.234 -0.675 -25.014 1.00 87.88 79 GLU A O 1
ATOM 606 N N . ARG A 1 80 ? 26.031 -1.495 -23.301 1.00 86.25 80 ARG A N 1
ATOM 607 C CA . ARG A 1 80 ? 27.191 -1.685 -22.420 1.00 86.25 80 ARG A CA 1
ATOM 608 C C . ARG A 1 80 ? 28.242 -2.600 -23.048 1.00 86.25 80 ARG A C 1
ATOM 610 O O . ARG A 1 80 ? 29.424 -2.266 -23.036 1.00 86.25 80 ARG A O 1
ATOM 617 N N . ARG A 1 81 ? 27.832 -3.758 -23.581 1.00 85.69 81 ARG A N 1
ATOM 618 C CA . ARG A 1 81 ? 28.749 -4.718 -24.224 1.00 85.69 81 ARG A CA 1
ATOM 619 C C . ARG A 1 81 ? 29.442 -4.108 -25.439 1.00 85.69 81 ARG A C 1
ATOM 621 O O . ARG A 1 81 ? 30.662 -4.213 -25.548 1.00 85.69 81 ARG A O 1
ATOM 628 N N . ASN A 1 82 ? 28.686 -3.445 -26.311 1.00 82.75 82 ASN A N 1
ATOM 629 C CA . ASN A 1 82 ? 29.233 -2.789 -27.498 1.00 82.75 82 ASN A CA 1
ATOM 630 C C . ASN A 1 82 ? 30.249 -1.709 -27.125 1.00 82.75 82 ASN A C 1
ATOM 632 O O . ASN A 1 82 ? 31.311 -1.621 -27.734 1.00 82.75 82 ASN A O 1
ATOM 636 N N . ALA A 1 83 ? 29.966 -0.935 -26.083 1.00 79.12 83 ALA A N 1
ATOM 637 C CA . ALA A 1 83 ? 30.856 0.132 -25.670 1.00 79.12 83 ALA A CA 1
ATOM 638 C C . ALA A 1 83 ? 32.169 -0.364 -25.044 1.00 79.12 83 ALA A C 1
ATOM 640 O O . ALA A 1 83 ? 33.222 0.237 -25.254 1.00 79.12 83 ALA A O 1
ATOM 641 N N . VAL A 1 84 ? 32.131 -1.495 -24.327 1.00 79.44 84 VAL A N 1
ATOM 642 C CA . VAL A 1 84 ? 33.346 -2.180 -23.854 1.00 79.44 84 VAL A CA 1
ATOM 643 C C . VAL A 1 84 ? 34.184 -2.680 -25.034 1.00 79.44 84 VAL A C 1
ATOM 645 O O . VAL A 1 84 ? 35.401 -2.514 -25.017 1.00 79.44 84 VAL A O 1
ATOM 648 N N . MET A 1 85 ? 33.549 -3.255 -26.062 1.00 77.31 85 MET A N 1
ATOM 649 C CA . MET A 1 85 ? 34.249 -3.796 -27.235 1.00 77.31 85 MET A CA 1
ATOM 650 C C . MET A 1 85 ? 34.868 -2.717 -28.132 1.00 77.31 85 MET A C 1
ATOM 652 O O . MET A 1 85 ? 35.906 -2.956 -28.740 1.00 77.31 85 MET A O 1
ATOM 656 N N . LEU A 1 86 ? 34.255 -1.535 -28.212 1.00 71.31 86 LEU A N 1
ATOM 657 C CA . LEU A 1 86 ? 34.692 -0.455 -29.103 1.00 71.31 86 LEU A CA 1
ATOM 658 C C . LEU A 1 86 ? 35.633 0.565 -28.436 1.00 71.31 86 LEU A C 1
ATOM 660 O O . LEU A 1 86 ? 35.983 1.559 -29.064 1.00 71.31 86 LEU A O 1
ATOM 664 N N . HIS A 1 87 ? 36.042 0.347 -27.177 1.00 62.56 87 HIS A N 1
ATOM 665 C CA . HIS A 1 87 ? 36.921 1.240 -26.397 1.00 62.56 87 HIS A CA 1
ATOM 666 C C . HIS A 1 87 ? 36.492 2.727 -26.365 1.00 62.56 87 HIS A C 1
ATOM 668 O O . HIS A 1 87 ? 37.302 3.606 -26.073 1.00 62.56 87 HIS A O 1
ATOM 674 N N . GLY A 1 88 ? 35.213 3.015 -26.621 1.00 60.19 88 GLY A N 1
ATOM 675 C CA . GLY A 1 88 ? 34.657 4.364 -26.714 1.00 60.19 88 GLY A CA 1
ATOM 676 C C . GLY A 1 88 ? 33.578 4.615 -25.661 1.00 60.19 88 GLY A C 1
ATOM 677 O O . GLY A 1 88 ? 32.726 3.760 -25.410 1.00 60.19 88 GLY A O 1
ATOM 678 N N . ARG A 1 89 ? 33.618 5.797 -25.028 1.00 61.34 89 ARG A N 1
ATOM 679 C CA . ARG A 1 89 ? 32.575 6.281 -24.098 1.00 61.34 89 ARG A CA 1
ATOM 680 C C . ARG A 1 89 ? 31.507 7.156 -24.755 1.00 61.34 89 ARG A C 1
ATOM 682 O O . ARG A 1 89 ? 30.487 7.428 -24.129 1.00 61.34 89 ARG A O 1
ATOM 689 N N . GLU A 1 90 ? 31.725 7.587 -25.990 1.00 57.19 90 GLU A N 1
ATOM 690 C CA . GLU A 1 90 ? 30.776 8.433 -26.715 1.00 57.19 90 GLU A CA 1
ATOM 691 C C . GLU A 1 90 ? 29.556 7.616 -27.171 1.00 57.19 90 GLU A C 1
ATOM 693 O O . GLU A 1 90 ? 29.700 6.487 -27.638 1.00 57.19 90 GLU A O 1
ATOM 698 N N . GLY A 1 91 ? 28.348 8.161 -26.981 1.00 64.50 91 GLY A N 1
ATOM 699 C CA . GLY A 1 91 ? 27.082 7.516 -27.368 1.00 64.50 91 GLY A CA 1
ATOM 700 C C . GLY A 1 91 ? 26.638 6.337 -26.488 1.00 64.50 91 GLY A C 1
ATOM 701 O O . GLY A 1 91 ? 25.692 5.634 -26.838 1.00 64.50 91 GLY A O 1
ATOM 702 N N . GLN A 1 92 ? 27.295 6.087 -25.347 1.00 78.06 92 GLN A N 1
ATOM 703 C CA . GLN A 1 92 ? 26.891 5.008 -24.442 1.00 78.06 92 GLN A CA 1
ATOM 704 C C . GLN A 1 92 ? 25.494 5.261 -23.864 1.00 78.06 92 GLN A C 1
ATOM 706 O O . GLN A 1 92 ? 25.244 6.302 -23.256 1.00 78.06 92 GLN A O 1
ATOM 711 N N . TYR A 1 93 ? 24.621 4.259 -23.994 1.00 87.94 93 TYR A N 1
ATOM 712 C CA . TYR A 1 93 ? 23.264 4.242 -23.441 1.00 87.94 93 TYR A CA 1
ATOM 713 C C . TYR A 1 93 ? 22.297 5.281 -24.028 1.00 87.94 93 TYR A C 1
ATOM 715 O O . TYR A 1 93 ? 21.240 5.522 -23.442 1.00 87.94 93 TYR A O 1
ATOM 723 N N . GLU A 1 94 ? 22.636 5.923 -25.148 1.00 89.06 94 GLU A N 1
ATOM 724 C CA . GLU A 1 94 ? 21.793 6.956 -25.756 1.00 89.06 94 GLU A CA 1
ATOM 725 C C . GLU A 1 94 ? 20.448 6.380 -26.215 1.00 89.06 94 GLU A C 1
ATOM 727 O O . GLU A 1 94 ? 19.394 6.941 -25.903 1.00 89.06 94 GLU A O 1
ATOM 732 N N . GLU A 1 95 ? 20.472 5.211 -26.858 1.00 89.69 95 GLU A N 1
ATOM 733 C CA . GLU A 1 95 ? 19.261 4.544 -27.340 1.00 89.69 95 GLU A CA 1
ATOM 734 C C . GLU A 1 95 ? 18.409 4.066 -26.165 1.00 89.69 95 GLU A C 1
ATOM 736 O O . GLU A 1 95 ? 17.195 4.271 -26.152 1.00 89.69 95 GLU A O 1
ATOM 741 N N . SER A 1 96 ? 19.033 3.475 -25.136 1.00 91.62 96 SER A N 1
ATOM 742 C CA . SER A 1 96 ? 18.316 3.025 -23.934 1.00 91.62 96 SER A CA 1
ATOM 743 C C . SER A 1 96 ? 17.682 4.184 -23.194 1.00 91.62 96 SER A C 1
ATOM 745 O O . SER A 1 96 ? 16.530 4.086 -22.785 1.00 91.62 96 SER A O 1
ATOM 747 N N . ARG A 1 97 ? 18.377 5.315 -23.068 1.00 94.81 97 ARG A N 1
ATOM 748 C CA . ARG A 1 97 ? 17.797 6.512 -22.457 1.00 94.81 97 ARG A CA 1
ATOM 749 C C . ARG A 1 97 ? 16.615 7.044 -23.246 1.00 94.81 97 ARG A C 1
ATOM 751 O O . ARG A 1 97 ? 15.599 7.364 -22.634 1.00 94.81 97 ARG A O 1
ATOM 758 N N . LYS A 1 98 ? 16.753 7.153 -24.569 1.00 93.88 98 LYS A N 1
ATOM 759 C CA . LYS A 1 98 ? 15.685 7.647 -25.439 1.00 93.88 98 LYS A CA 1
ATOM 760 C C . LYS A 1 98 ? 14.457 6.746 -25.347 1.00 93.88 98 LYS A C 1
ATOM 762 O O . LYS A 1 98 ? 13.387 7.239 -25.013 1.00 93.88 98 LYS A O 1
ATOM 767 N N . LEU A 1 99 ? 14.638 5.433 -25.510 1.00 94.06 99 LEU A N 1
ATOM 768 C CA . LEU A 1 99 ? 13.555 4.461 -25.365 1.00 94.06 99 LEU A CA 1
ATOM 769 C C . LEU A 1 99 ? 12.879 4.571 -24.000 1.00 94.06 99 LEU A C 1
ATOM 771 O O . LEU A 1 99 ? 11.657 4.593 -23.933 1.00 94.06 99 LEU A O 1
ATOM 775 N N . ILE A 1 100 ? 13.648 4.631 -22.909 1.00 95.06 100 ILE A N 1
ATOM 776 C CA . ILE A 1 100 ? 13.059 4.738 -21.572 1.00 95.06 100 ILE A CA 1
ATOM 777 C C . ILE A 1 100 ? 12.254 6.035 -21.430 1.00 95.06 100 ILE A C 1
ATOM 779 O O . ILE A 1 100 ? 11.150 6.001 -20.890 1.00 95.06 100 ILE A O 1
ATOM 783 N N . GLY A 1 101 ? 12.783 7.159 -21.920 1.00 94.88 101 GLY A N 1
ATOM 784 C CA . GLY A 1 101 ? 12.077 8.438 -21.934 1.00 94.88 101 GLY A CA 1
ATOM 785 C C . GLY A 1 101 ? 10.747 8.345 -22.678 1.00 94.88 101 GLY A C 1
ATOM 786 O O . GLY A 1 101 ? 9.715 8.701 -22.111 1.00 94.88 101 GLY A O 1
ATOM 787 N N . ASP A 1 102 ? 10.765 7.791 -23.891 1.00 95.19 102 ASP A N 1
ATOM 788 C CA . ASP A 1 102 ? 9.573 7.599 -24.720 1.00 95.19 102 ASP A CA 1
ATOM 789 C C . ASP A 1 102 ? 8.560 6.677 -24.015 1.00 95.19 102 ASP A C 1
ATOM 791 O O . ASP A 1 102 ? 7.390 7.033 -23.872 1.00 95.19 102 ASP A O 1
ATOM 795 N N . LEU A 1 103 ? 9.011 5.545 -23.458 1.00 94.81 103 LEU A N 1
ATOM 796 C CA . LEU A 1 103 ? 8.166 4.610 -22.708 1.00 94.81 103 LEU A CA 1
ATOM 797 C C . LEU A 1 103 ? 7.472 5.281 -21.516 1.00 94.81 103 LEU A C 1
ATOM 799 O O . LEU A 1 103 ? 6.276 5.081 -21.326 1.00 94.81 103 LEU A O 1
ATOM 803 N N . ILE A 1 104 ? 8.183 6.093 -20.725 1.00 95.19 104 ILE A N 1
ATOM 804 C CA . ILE A 1 104 ? 7.614 6.765 -19.543 1.00 95.19 104 ILE A CA 1
ATOM 805 C C . ILE A 1 104 ? 6.400 7.629 -19.917 1.00 95.19 104 ILE A C 1
ATOM 807 O O . ILE A 1 104 ? 5.418 7.644 -19.166 1.00 95.19 104 ILE A O 1
ATOM 811 N N . THR A 1 105 ? 6.423 8.292 -21.081 1.00 93.88 105 THR A N 1
ATOM 812 C CA . THR A 1 105 ? 5.309 9.145 -21.541 1.00 93.88 105 THR A CA 1
ATOM 813 C C . THR A 1 105 ? 4.012 8.371 -21.789 1.00 93.88 105 THR A C 1
ATOM 815 O O . THR A 1 105 ? 2.928 8.927 -21.626 1.00 93.88 105 THR A O 1
ATOM 818 N N . HIS A 1 106 ? 4.111 7.075 -22.094 1.00 92.62 106 HIS A N 1
ATOM 819 C CA . HIS A 1 106 ? 2.971 6.190 -22.335 1.00 92.62 106 HIS A CA 1
ATOM 820 C C . HIS A 1 106 ? 2.504 5.429 -21.082 1.00 92.62 106 HIS A C 1
ATOM 822 O O . HIS A 1 106 ? 1.571 4.633 -21.153 1.00 92.62 106 HIS A O 1
ATOM 828 N N . LEU A 1 107 ? 3.136 5.650 -19.923 1.00 91.00 107 LEU A N 1
ATOM 829 C CA . LEU A 1 107 ? 2.893 4.883 -18.693 1.00 91.00 107 LEU A CA 1
ATOM 830 C C . LEU A 1 107 ? 2.228 5.697 -17.576 1.00 91.00 107 LEU A C 1
ATOM 832 O O . LEU A 1 107 ? 2.339 5.319 -16.412 1.00 91.00 107 LEU A O 1
ATOM 836 N N . ALA A 1 108 ? 1.540 6.797 -17.901 1.00 85.88 108 ALA A N 1
ATOM 837 C CA . ALA A 1 108 ? 0.930 7.700 -16.913 1.00 85.88 108 ALA A CA 1
ATOM 838 C C . ALA A 1 108 ? 0.047 6.981 -15.870 1.00 85.88 108 ALA A C 1
ATOM 840 O O . ALA A 1 108 ? 0.047 7.349 -14.700 1.00 85.88 108 ALA A O 1
ATOM 841 N N . GLU A 1 109 ? -0.650 5.916 -16.271 1.00 86.62 109 GLU A N 1
ATOM 842 C CA . GLU A 1 109 ? -1.535 5.127 -15.400 1.00 86.62 109 GLU A CA 1
ATOM 843 C C . GLU A 1 109 ? -0.829 3.942 -14.711 1.00 86.62 109 GLU A C 1
ATOM 845 O O . GLU A 1 109 ? -1.456 3.147 -14.013 1.00 86.62 109 GLU A O 1
ATOM 850 N N . ARG A 1 110 ? 0.489 3.792 -14.900 1.00 90.88 110 ARG A N 1
ATOM 851 C CA . ARG A 1 110 ? 1.297 2.657 -14.422 1.00 90.88 110 ARG A CA 1
ATOM 852 C C . ARG A 1 110 ? 2.492 3.154 -13.600 1.00 90.88 110 ARG A C 1
ATOM 854 O O . ARG A 1 110 ? 3.641 3.014 -14.029 1.00 90.88 110 ARG A O 1
ATOM 861 N N . PRO A 1 111 ? 2.256 3.710 -12.396 1.00 92.12 111 PRO A N 1
ATOM 862 C CA . PRO A 1 111 ? 3.298 4.356 -11.592 1.00 92.12 111 PRO A CA 1
ATOM 863 C C . PRO A 1 111 ? 4.448 3.413 -11.212 1.00 92.12 111 PRO A C 1
ATOM 865 O O . PRO A 1 111 ? 5.597 3.846 -11.144 1.00 92.12 111 PRO A O 1
ATOM 868 N N . MET A 1 112 ? 4.178 2.118 -11.017 1.00 93.19 112 MET A N 1
ATOM 869 C CA . MET A 1 112 ? 5.226 1.133 -10.721 1.00 93.19 112 MET A CA 1
ATOM 870 C C . MET A 1 112 ? 6.133 0.858 -11.926 1.00 93.19 112 MET A C 1
ATOM 872 O O . MET A 1 112 ? 7.354 0.824 -11.763 1.00 93.19 112 MET A O 1
ATOM 876 N N . ALA A 1 113 ? 5.571 0.750 -13.133 1.00 92.94 113 ALA A N 1
ATOM 877 C CA . ALA A 1 113 ? 6.353 0.628 -14.362 1.00 92.94 113 ALA A CA 1
ATOM 878 C C . ALA A 1 113 ? 7.217 1.880 -14.590 1.00 92.94 113 ALA A C 1
ATOM 880 O O . ALA A 1 113 ? 8.417 1.773 -14.848 1.00 92.94 113 ALA A O 1
ATOM 881 N N . GLN A 1 114 ? 6.648 3.078 -14.400 1.00 96.31 114 GLN A N 1
ATOM 882 C CA . GLN A 1 114 ? 7.409 4.331 -14.459 1.00 96.31 114 GLN A CA 1
ATOM 883 C C . GLN A 1 114 ? 8.549 4.361 -13.436 1.00 96.31 114 GLN A C 1
ATOM 885 O O . GLN A 1 114 ? 9.674 4.722 -13.779 1.00 96.31 114 GLN A O 1
ATOM 890 N N . ALA A 1 115 ? 8.298 3.946 -12.193 1.00 95.75 115 ALA A N 1
ATOM 891 C CA . ALA A 1 115 ? 9.322 3.916 -11.157 1.00 95.75 115 ALA A CA 1
ATOM 892 C C . ALA A 1 115 ? 10.489 2.982 -11.513 1.00 95.75 115 ALA A C 1
ATOM 894 O O . ALA A 1 115 ? 11.653 3.338 -11.316 1.00 95.75 115 ALA A O 1
ATOM 895 N N . GLN A 1 116 ? 10.196 1.802 -12.068 1.00 95.00 116 GLN A N 1
ATOM 896 C CA . GLN A 1 116 ? 11.219 0.863 -12.535 1.00 95.00 116 GLN A CA 1
ATOM 897 C C . GLN A 1 116 ? 12.074 1.472 -13.652 1.00 95.00 116 GLN A C 1
ATOM 899 O O . GLN A 1 116 ? 13.302 1.355 -13.622 1.00 95.00 116 GLN A O 1
ATOM 904 N N . LEU A 1 117 ? 11.444 2.170 -14.597 1.00 96.12 117 LEU A N 1
ATOM 905 C CA . LEU A 1 117 ? 12.120 2.857 -15.694 1.00 96.12 117 LEU A CA 1
ATOM 906 C C . LEU A 1 117 ? 12.981 4.040 -15.219 1.00 96.12 117 LEU A C 1
ATOM 908 O O . LEU A 1 117 ? 14.148 4.133 -15.603 1.00 96.12 117 LEU A O 1
ATOM 912 N N . HIS A 1 118 ? 12.477 4.880 -14.313 1.00 97.75 118 HIS A N 1
ATOM 913 C CA . HIS A 1 118 ? 13.260 5.945 -13.673 1.00 97.75 118 HIS A CA 1
ATOM 914 C C . HIS A 1 118 ? 14.458 5.388 -12.888 1.00 97.75 118 HIS A C 1
ATOM 916 O O . HIS A 1 118 ? 15.570 5.909 -12.982 1.00 97.75 118 HIS A O 1
ATOM 922 N N . ARG A 1 119 ? 14.287 4.262 -12.181 1.00 96.69 119 ARG A N 1
ATOM 923 C CA . ARG A 1 119 ? 15.401 3.560 -11.523 1.00 96.69 119 ARG A CA 1
ATOM 924 C C . ARG A 1 119 ? 16.461 3.114 -12.537 1.00 96.69 119 ARG A C 1
ATOM 926 O O . ARG A 1 119 ? 17.653 3.252 -12.275 1.00 96.69 119 ARG A O 1
ATOM 933 N N . ARG A 1 120 ? 16.053 2.602 -13.704 1.00 95.00 120 ARG A N 1
ATOM 934 C CA . ARG A 1 120 ? 16.987 2.222 -14.779 1.00 95.00 120 ARG A CA 1
ATOM 935 C C . ARG A 1 120 ? 17.722 3.426 -15.367 1.00 95.00 120 ARG A C 1
ATOM 937 O O . ARG A 1 120 ? 18.929 3.323 -15.572 1.00 95.00 120 ARG A O 1
ATOM 944 N N . LEU A 1 121 ? 17.043 4.556 -15.578 1.00 96.06 121 LEU A N 1
ATOM 945 C CA . LEU A 1 121 ? 17.703 5.806 -15.977 1.00 96.06 121 LEU A CA 1
ATOM 946 C C . LEU A 1 121 ? 18.742 6.244 -14.947 1.00 96.06 121 LEU A C 1
ATOM 948 O O . LEU A 1 121 ? 19.848 6.607 -15.332 1.00 96.06 121 LEU A O 1
ATOM 952 N N . SER A 1 122 ? 18.423 6.153 -13.653 1.00 96.56 122 SER A N 1
ATOM 953 C CA . SER A 1 122 ? 19.373 6.470 -12.584 1.00 96.56 122 SER A CA 1
ATOM 954 C C . SER A 1 122 ? 20.660 5.642 -12.703 1.00 96.56 122 SER A C 1
ATOM 956 O O . SER A 1 122 ? 21.747 6.215 -12.736 1.00 96.56 122 SER A O 1
ATOM 958 N N . TYR A 1 123 ? 20.554 4.321 -12.894 1.00 94.12 123 TYR A N 1
ATOM 959 C CA . TYR A 1 123 ? 21.727 3.466 -13.126 1.00 94.12 123 TYR A CA 1
ATOM 960 C C . TYR A 1 123 ? 22.499 3.830 -14.397 1.00 94.12 123 TYR A C 1
ATOM 962 O O . TYR A 1 123 ? 23.726 3.806 -14.402 1.00 94.12 123 TYR A O 1
ATOM 970 N N . ILE A 1 124 ? 21.809 4.178 -15.486 1.00 93.00 124 ILE A N 1
ATOM 971 C CA . ILE A 1 124 ? 22.483 4.628 -16.709 1.00 93.00 124 ILE A CA 1
ATOM 972 C C . ILE A 1 124 ? 23.286 5.907 -16.437 1.00 93.00 124 ILE A C 1
ATOM 974 O O . ILE A 1 124 ? 24.459 5.980 -16.796 1.00 93.00 124 ILE A O 1
ATOM 978 N N . PHE A 1 125 ? 22.687 6.896 -15.770 1.00 94.00 125 PHE A N 1
ATOM 979 C CA . PHE A 1 125 ? 23.363 8.149 -15.440 1.00 94.00 125 PHE A CA 1
ATOM 980 C C . PHE A 1 125 ? 24.548 7.955 -14.489 1.00 94.00 125 PHE A C 1
ATOM 982 O O . PHE A 1 125 ? 25.564 8.629 -14.655 1.00 94.00 125 PHE A O 1
ATOM 989 N N . GLU A 1 126 ? 24.472 6.988 -13.571 1.00 92.12 126 GLU A N 1
ATOM 990 C CA . GLU A 1 126 ? 25.610 6.564 -12.748 1.00 92.12 126 GLU A CA 1
ATOM 991 C C . GLU A 1 126 ? 26.791 6.105 -13.616 1.00 92.12 126 GLU A C 1
ATOM 993 O O . GLU A 1 126 ? 27.908 6.596 -13.452 1.00 92.12 126 GLU A O 1
ATOM 998 N N . PHE A 1 127 ? 26.550 5.228 -14.599 1.00 88.94 127 PHE A N 1
ATOM 9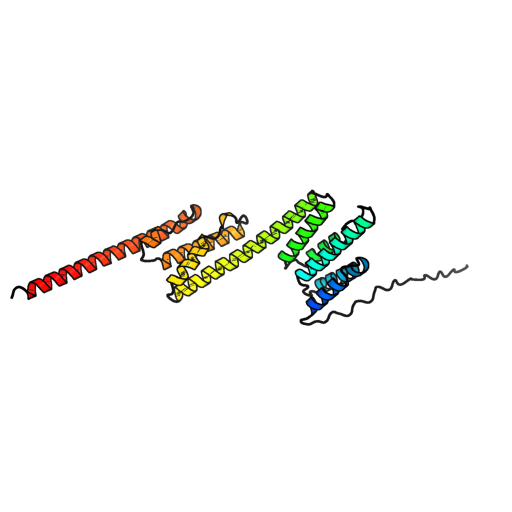99 C CA . PHE A 1 127 ? 27.600 4.764 -15.514 1.00 88.94 127 PHE A CA 1
ATOM 1000 C C . PHE A 1 127 ? 28.160 5.874 -16.409 1.00 88.94 127 PHE A C 1
ATOM 1002 O O . PHE A 1 127 ? 29.329 5.821 -16.793 1.00 88.94 127 PHE A O 1
ATOM 1009 N N . MET A 1 128 ? 27.347 6.880 -16.731 1.00 89.31 128 MET A N 1
ATOM 1010 C CA . MET A 1 128 ? 27.777 8.062 -17.482 1.00 89.31 128 MET A CA 1
ATOM 1011 C C . MET A 1 128 ? 28.528 9.087 -16.615 1.00 89.31 128 MET A C 1
ATOM 1013 O O . MET A 1 128 ? 29.129 10.011 -17.159 1.00 89.31 128 MET A O 1
ATOM 1017 N N . GLY A 1 129 ? 28.512 8.941 -15.285 1.00 90.25 129 GLY A N 1
ATOM 1018 C CA . GLY A 1 129 ? 29.090 9.907 -14.347 1.00 90.25 129 GLY A CA 1
ATOM 1019 C C . GLY A 1 129 ? 28.253 11.178 -14.149 1.00 90.25 129 GLY A C 1
ATOM 1020 O O . GLY A 1 129 ? 28.753 12.146 -13.577 1.00 90.25 129 GLY A O 1
ATOM 1021 N N . ASP A 1 130 ? 26.991 11.196 -14.594 1.00 94.19 130 ASP A N 1
ATOM 1022 C CA . ASP A 1 130 ? 26.067 12.318 -14.388 1.00 94.19 130 ASP A CA 1
ATOM 1023 C C . ASP A 1 130 ? 25.314 12.148 -13.061 1.00 94.19 130 ASP A C 1
ATOM 1025 O O . ASP A 1 130 ? 24.167 11.699 -12.998 1.00 94.19 130 ASP A O 1
ATOM 1029 N N . THR A 1 131 ? 25.985 12.507 -11.968 1.00 95.38 131 THR A N 1
ATOM 1030 C CA . THR A 1 131 ? 25.453 12.353 -10.604 1.00 95.38 131 THR A CA 1
ATOM 1031 C C . THR A 1 131 ? 24.196 13.189 -10.354 1.00 95.38 131 THR A C 1
ATOM 1033 O O . THR A 1 131 ? 23.334 12.798 -9.563 1.00 95.38 131 THR A O 1
ATOM 1036 N N . LYS A 1 132 ? 24.044 14.327 -11.046 1.00 97.31 132 LYS A N 1
ATOM 1037 C CA . LYS A 1 132 ? 22.865 15.191 -10.917 1.00 97.31 132 LYS A CA 1
ATOM 1038 C C . LYS A 1 132 ? 21.640 14.528 -11.541 1.00 97.31 132 LYS A C 1
ATOM 1040 O O . LYS A 1 132 ? 20.588 14.477 -10.899 1.00 97.31 132 LYS A O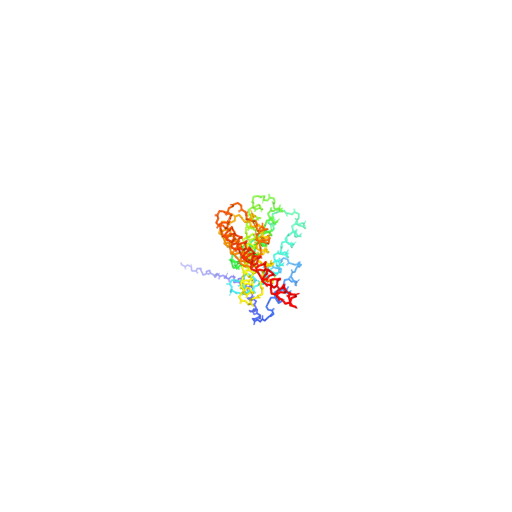 1
ATOM 1045 N N . ALA A 1 133 ? 21.768 14.017 -12.765 1.00 96.25 133 ALA A N 1
ATOM 1046 C CA . ALA A 1 133 ? 20.685 13.294 -13.419 1.00 96.25 133 ALA A CA 1
ATOM 1047 C C . ALA A 1 133 ? 20.369 11.983 -12.684 1.00 96.25 133 ALA A C 1
ATOM 1049 O O . ALA A 1 133 ? 19.200 11.708 -12.418 1.00 96.25 133 ALA A O 1
ATOM 1050 N N . GLN A 1 134 ? 21.391 11.241 -12.240 1.00 97.06 134 GLN A N 1
ATOM 1051 C CA . GLN A 1 134 ? 21.226 10.038 -11.417 1.00 97.06 134 GLN A CA 1
ATOM 1052 C C . GLN A 1 134 ? 20.342 10.301 -10.190 1.00 97.06 134 GLN A C 1
ATOM 1054 O O . GLN A 1 134 ? 19.367 9.576 -9.971 1.00 97.06 134 GLN A O 1
ATOM 1059 N N . ALA A 1 135 ? 20.669 11.331 -9.401 1.00 97.25 135 ALA A N 1
ATOM 1060 C CA . ALA A 1 135 ? 19.925 11.684 -8.195 1.00 97.25 135 ALA A CA 1
ATOM 1061 C C . ALA A 1 135 ? 18.491 12.134 -8.511 1.00 97.25 135 ALA A C 1
ATOM 1063 O O . ALA A 1 135 ? 17.557 11.762 -7.800 1.00 97.25 135 ALA A O 1
ATOM 1064 N N . SER A 1 136 ? 18.301 12.899 -9.592 1.00 97.94 136 SER A N 1
ATOM 1065 C CA . SER A 1 136 ? 16.972 13.342 -10.024 1.00 97.94 136 SER A CA 1
ATOM 1066 C C . SER A 1 136 ? 16.068 12.165 -10.394 1.00 97.94 136 SER A C 1
ATOM 1068 O O . SER A 1 136 ? 14.932 12.093 -9.928 1.00 97.94 136 SER A O 1
ATOM 1070 N N . GLU A 1 137 ? 16.571 11.216 -11.183 1.00 97.88 137 GLU A N 1
ATOM 1071 C CA . GLU A 1 137 ? 15.802 10.042 -11.602 1.00 97.88 137 GLU A CA 1
ATOM 1072 C C . GLU A 1 137 ? 15.534 9.077 -10.436 1.00 97.88 137 GLU A C 1
ATOM 1074 O O . GLU A 1 137 ? 14.426 8.553 -10.308 1.00 97.88 137 GLU A O 1
ATOM 1079 N N . ALA A 1 138 ? 16.496 8.909 -9.519 1.00 97.25 138 ALA A N 1
ATOM 1080 C CA . ALA A 1 138 ? 16.290 8.140 -8.290 1.00 97.25 138 ALA A CA 1
ATOM 1081 C C . ALA A 1 138 ? 15.184 8.744 -7.409 1.00 97.25 138 ALA A C 1
ATOM 1083 O O . ALA A 1 138 ? 14.344 8.012 -6.885 1.00 97.25 138 ALA A O 1
ATOM 1084 N N . ALA A 1 139 ? 15.150 10.074 -7.275 1.00 96.88 139 ALA A N 1
ATOM 1085 C CA . ALA A 1 139 ? 14.119 10.765 -6.507 1.00 96.88 139 ALA A CA 1
ATOM 1086 C C . ALA A 1 139 ? 12.718 10.568 -7.112 1.00 96.88 139 ALA A C 1
ATOM 1088 O O . ALA A 1 139 ? 11.776 10.286 -6.372 1.00 96.88 139 ALA A O 1
ATOM 1089 N N . LYS A 1 140 ? 12.582 10.638 -8.446 1.00 97.25 140 LYS A N 1
ATOM 1090 C CA . LYS A 1 140 ? 11.312 10.360 -9.145 1.00 97.25 140 LYS A CA 1
ATOM 1091 C C . LYS A 1 140 ? 10.839 8.925 -8.911 1.00 97.25 140 LYS A C 1
ATOM 1093 O O . LYS A 1 140 ? 9.680 8.710 -8.564 1.00 97.25 140 LYS A O 1
ATOM 1098 N N . ALA A 1 141 ? 11.740 7.947 -9.049 1.00 96.50 141 ALA A N 1
ATOM 1099 C CA . ALA A 1 141 ? 11.423 6.545 -8.784 1.00 96.50 141 ALA A CA 1
ATOM 1100 C C . ALA A 1 141 ? 10.947 6.340 -7.338 1.00 96.50 141 ALA A C 1
ATOM 1102 O O . ALA A 1 141 ? 9.908 5.721 -7.110 1.00 96.50 141 ALA A O 1
ATOM 1103 N N . LEU A 1 142 ? 11.669 6.903 -6.364 1.00 95.00 142 LEU A N 1
ATOM 1104 C CA . LEU A 1 142 ? 11.309 6.809 -4.951 1.00 95.00 142 LEU A CA 1
ATOM 1105 C C . LEU A 1 142 ? 9.947 7.451 -4.664 1.00 95.00 142 LEU A C 1
ATOM 1107 O O . LEU A 1 142 ? 9.148 6.869 -3.932 1.00 95.00 142 LEU A O 1
ATOM 1111 N N . GLN A 1 143 ? 9.667 8.617 -5.249 1.00 93.06 143 GLN A N 1
ATOM 1112 C CA . GLN A 1 143 ? 8.388 9.306 -5.091 1.00 93.06 143 GLN A CA 1
ATOM 1113 C C . GLN A 1 143 ? 7.220 8.442 -5.585 1.00 93.06 143 GLN A C 1
ATOM 1115 O O . GLN A 1 143 ? 6.235 8.282 -4.866 1.00 93.06 143 GLN A O 1
ATOM 1120 N N . LEU A 1 144 ? 7.346 7.849 -6.777 1.00 94.06 144 LEU A N 1
ATOM 1121 C CA . LEU A 1 144 ? 6.319 6.985 -7.365 1.00 94.06 144 LEU A CA 1
ATOM 1122 C C . LEU A 1 144 ? 6.077 5.719 -6.530 1.00 94.06 144 LEU A C 1
ATOM 1124 O O . LEU A 1 144 ? 4.927 5.398 -6.233 1.00 94.06 144 LEU A O 1
ATOM 1128 N N . VAL A 1 145 ? 7.145 5.032 -6.099 1.00 93.44 145 VAL A N 1
ATOM 1129 C CA . VAL A 1 145 ? 7.031 3.834 -5.242 1.00 93.44 145 VAL A CA 1
ATOM 1130 C C . VAL A 1 145 ? 6.388 4.180 -3.905 1.00 93.44 145 VAL A C 1
ATOM 1132 O O . VAL A 1 145 ? 5.504 3.463 -3.449 1.00 93.44 145 VAL A O 1
ATOM 1135 N N . THR A 1 146 ? 6.799 5.290 -3.290 1.00 90.50 146 THR A N 1
ATOM 1136 C CA . THR A 1 146 ? 6.261 5.732 -1.997 1.00 90.50 146 THR A CA 1
ATOM 1137 C C . THR A 1 146 ? 4.768 6.037 -2.100 1.00 90.50 146 THR A C 1
ATOM 1139 O O . THR A 1 146 ? 3.989 5.559 -1.280 1.00 90.50 146 THR A O 1
ATOM 1142 N N . ALA A 1 147 ? 4.347 6.776 -3.131 1.00 88.00 147 ALA A N 1
ATOM 1143 C CA . ALA A 1 147 ? 2.934 7.071 -3.354 1.00 88.00 147 ALA A CA 1
ATOM 1144 C C . ALA A 1 147 ? 2.111 5.796 -3.600 1.00 88.00 147 ALA A C 1
ATOM 1146 O O . ALA A 1 147 ? 1.033 5.638 -3.029 1.00 88.00 147 ALA A O 1
ATOM 1147 N N . HIS A 1 148 ? 2.630 4.862 -4.406 1.00 89.44 148 HIS A N 1
ATOM 1148 C CA . HIS A 1 148 ? 1.959 3.586 -4.649 1.00 89.44 148 HIS A CA 1
ATOM 1149 C C . HIS A 1 148 ? 1.839 2.745 -3.372 1.00 89.44 148 HIS A C 1
ATOM 1151 O O . HIS A 1 148 ? 0.773 2.198 -3.097 1.00 89.44 148 HIS A O 1
ATOM 1157 N N . HIS A 1 149 ? 2.900 2.681 -2.565 1.00 89.75 149 HIS A N 1
ATOM 1158 C CA . HIS A 1 149 ? 2.890 1.972 -1.290 1.00 89.75 149 HIS A CA 1
ATOM 1159 C C . HIS A 1 149 ? 1.821 2.527 -0.344 1.00 89.75 149 HIS A C 1
ATOM 1161 O O . HIS A 1 149 ? 1.029 1.752 0.186 1.00 89.75 149 HIS A O 1
ATOM 1167 N N . TYR A 1 150 ? 1.716 3.853 -0.215 1.00 90.25 150 TYR A N 1
ATOM 1168 C CA . TYR A 1 150 ? 0.661 4.453 0.601 1.00 90.25 150 TYR A CA 1
ATOM 1169 C C . TYR A 1 150 ? -0.745 4.118 0.093 1.00 90.25 150 TYR A C 1
ATOM 1171 O O . TYR A 1 150 ? -1.624 3.843 0.905 1.00 90.25 150 TYR A O 1
ATOM 1179 N N . ALA A 1 151 ? -0.974 4.097 -1.224 1.00 90.06 151 ALA A N 1
ATOM 1180 C CA . ALA A 1 151 ? -2.273 3.718 -1.784 1.00 90.06 151 ALA A CA 1
ATOM 1181 C C . ALA A 1 151 ? -2.644 2.256 -1.462 1.00 90.06 151 ALA A C 1
ATOM 1183 O O . ALA A 1 151 ? -3.781 1.970 -1.080 1.00 90.06 151 ALA A O 1
ATOM 1184 N N . VAL A 1 152 ? -1.680 1.334 -1.566 1.00 90.62 152 VAL A N 1
ATOM 1185 C CA . VAL A 1 152 ? -1.868 -0.078 -1.189 1.00 90.62 152 VAL A CA 1
ATOM 1186 C C . VAL A 1 152 ? -2.183 -0.205 0.300 1.00 90.62 152 VAL A C 1
ATOM 1188 O O . VAL A 1 152 ? -3.140 -0.886 0.673 1.00 90.62 152 VAL A O 1
ATOM 1191 N N . ASP A 1 153 ? -1.432 0.492 1.146 1.00 92.25 153 ASP A N 1
ATOM 1192 C CA . ASP A 1 153 ? -1.617 0.453 2.593 1.00 92.25 153 ASP A CA 1
ATOM 1193 C C . ASP A 1 153 ? -2.974 1.029 3.017 1.00 92.25 153 ASP A C 1
ATOM 1195 O O . ASP A 1 153 ? -3.661 0.444 3.856 1.00 92.25 153 ASP A O 1
ATOM 1199 N N . GLN A 1 154 ? -3.418 2.130 2.401 1.00 92.56 154 GLN A N 1
ATOM 1200 C CA . GLN A 1 154 ? -4.757 2.677 2.630 1.00 92.56 154 GLN A CA 1
ATOM 1201 C C . GLN A 1 154 ? -5.849 1.664 2.287 1.00 92.56 154 GLN A C 1
ATOM 1203 O O . GLN A 1 154 ? -6.795 1.494 3.061 1.00 92.56 154 GLN A O 1
ATOM 1208 N N . MET A 1 155 ? -5.725 0.984 1.144 1.00 93.94 155 MET A N 1
ATOM 1209 C CA . MET A 1 155 ? -6.685 -0.034 0.724 1.00 93.94 155 MET A CA 1
ATOM 1210 C C . MET A 1 155 ? -6.710 -1.207 1.707 1.00 93.94 155 MET A C 1
ATOM 1212 O O . MET A 1 155 ? -7.791 -1.654 2.095 1.00 93.94 155 MET A O 1
ATOM 1216 N N . MET A 1 156 ? -5.540 -1.668 2.154 1.00 94.94 156 MET A N 1
ATOM 1217 C CA . MET A 1 156 ? -5.415 -2.732 3.148 1.00 94.94 156 MET A CA 1
ATOM 1218 C C . MET A 1 156 ? -6.099 -2.346 4.466 1.00 94.94 156 MET A C 1
ATOM 1220 O O . MET A 1 156 ? -7.009 -3.051 4.904 1.00 94.94 156 MET A O 1
ATOM 1224 N N . VAL A 1 157 ? -5.716 -1.212 5.065 1.00 95.12 157 VAL A N 1
ATOM 1225 C CA . VAL A 1 157 ? -6.265 -0.752 6.352 1.00 95.12 157 VAL A CA 1
ATOM 1226 C C . VAL A 1 157 ? -7.772 -0.514 6.244 1.00 95.12 157 VAL A C 1
ATOM 1228 O O . VAL A 1 157 ? -8.538 -0.953 7.100 1.00 95.12 157 VAL A O 1
ATOM 1231 N N . THR A 1 158 ? -8.238 0.116 5.163 1.00 95.62 158 THR A N 1
ATOM 1232 C CA . THR A 1 158 ? -9.675 0.353 4.955 1.00 95.62 158 THR A CA 1
ATOM 1233 C C . THR A 1 158 ? -10.449 -0.955 4.846 1.00 95.62 158 THR A C 1
ATOM 1235 O O . THR A 1 158 ? -11.507 -1.093 5.461 1.00 95.62 158 THR A O 1
ATOM 1238 N N . THR A 1 159 ? -9.919 -1.936 4.113 1.00 96.94 159 THR A N 1
ATOM 1239 C CA . THR A 1 159 ? -10.555 -3.251 3.953 1.00 96.94 159 THR A CA 1
ATOM 1240 C C . THR A 1 159 ? -10.625 -3.995 5.285 1.00 96.94 159 THR A C 1
ATOM 1242 O O . THR A 1 159 ? -11.678 -4.536 5.624 1.00 96.94 159 THR A O 1
ATOM 1245 N N . GLN A 1 160 ? -9.554 -3.958 6.083 1.00 96.94 160 GLN A N 1
ATOM 1246 C CA . GLN A 1 160 ? -9.534 -4.529 7.433 1.00 96.94 160 GLN A CA 1
ATOM 1247 C C . GLN A 1 160 ? -10.592 -3.885 8.337 1.00 96.94 160 GLN A C 1
ATOM 1249 O O . GLN A 1 160 ? -11.341 -4.594 9.006 1.00 96.94 160 GLN A O 1
ATOM 1254 N N . LEU A 1 161 ? -10.718 -2.554 8.316 1.00 97.81 161 LEU A N 1
ATOM 1255 C CA . LEU A 1 161 ? -11.738 -1.845 9.095 1.00 97.81 161 LEU A CA 1
ATOM 1256 C C . LEU A 1 161 ? -13.160 -2.150 8.614 1.00 97.81 161 LEU A C 1
ATOM 1258 O O . LEU A 1 161 ? -14.065 -2.298 9.430 1.00 97.81 161 LEU A O 1
ATOM 1262 N N . MET A 1 162 ? -13.375 -2.281 7.303 1.00 98.00 162 MET A N 1
ATOM 1263 C CA . MET A 1 162 ? -14.667 -2.702 6.753 1.00 98.00 162 MET A CA 1
ATOM 1264 C C . MET A 1 162 ? -15.036 -4.122 7.189 1.00 98.00 162 MET A C 1
ATOM 1266 O O . MET A 1 162 ? -16.190 -4.367 7.539 1.00 98.00 162 MET A O 1
ATOM 1270 N N . GLN A 1 163 ? -14.067 -5.040 7.200 1.00 98.38 163 GLN A N 1
ATOM 1271 C CA . GLN A 1 163 ? -14.259 -6.399 7.697 1.00 98.38 163 GLN A CA 1
ATOM 1272 C C . GLN A 1 163 ? -14.574 -6.401 9.199 1.00 98.38 163 GLN A C 1
ATOM 1274 O O . GLN A 1 163 ? -15.534 -7.048 9.609 1.00 98.38 163 GLN A O 1
ATOM 1279 N N . ALA A 1 164 ? -13.829 -5.639 10.005 1.00 98.31 164 ALA A N 1
ATOM 1280 C CA . ALA A 1 164 ? -14.078 -5.498 11.439 1.00 98.31 164 ALA A CA 1
ATOM 1281 C C . ALA A 1 164 ? -15.499 -4.981 11.717 1.00 98.31 164 ALA A C 1
ATOM 1283 O O . ALA A 1 164 ? -16.247 -5.587 12.482 1.00 98.31 164 ALA A O 1
ATOM 1284 N N . ASP A 1 165 ? -15.915 -3.919 11.021 1.00 98.19 165 ASP A N 1
ATOM 1285 C CA . ASP A 1 165 ? -17.259 -3.353 11.154 1.00 98.19 165 ASP A CA 1
ATOM 1286 C C . ASP A 1 165 ? -18.357 -4.352 10.742 1.00 98.19 165 ASP A C 1
ATOM 1288 O O . ASP A 1 165 ? -19.438 -4.369 11.336 1.00 98.19 165 ASP A O 1
ATOM 1292 N N . ALA A 1 166 ? -18.111 -5.178 9.720 1.00 98.38 166 ALA A N 1
ATOM 1293 C CA . ALA A 1 166 ? -19.041 -6.224 9.301 1.00 98.38 166 ALA A CA 1
ATOM 1294 C C . ALA A 1 166 ? -19.168 -7.334 10.359 1.00 98.38 166 ALA A C 1
ATOM 1296 O O . ALA A 1 166 ? -20.286 -7.749 10.663 1.00 98.38 166 ALA A O 1
ATOM 1297 N N . LEU A 1 167 ? -18.053 -7.753 10.965 1.00 98.56 167 LEU A N 1
ATOM 1298 C CA . LEU A 1 167 ? -18.029 -8.742 12.046 1.00 98.56 167 LEU A CA 1
ATOM 1299 C C . LEU A 1 167 ? -18.757 -8.235 13.298 1.00 98.56 167 LEU A C 1
ATOM 1301 O O . LEU A 1 167 ? -19.557 -8.967 13.874 1.00 98.56 167 LEU A O 1
ATOM 1305 N N . VAL A 1 168 ? -18.574 -6.964 13.674 1.00 98.12 168 VAL A N 1
ATOM 1306 C CA . VAL A 1 168 ? -19.343 -6.342 14.769 1.00 98.12 168 VAL A CA 1
ATOM 1307 C C . VAL A 1 168 ? -20.844 -6.386 14.480 1.00 98.12 168 VAL A C 1
ATOM 1309 O O . VAL A 1 168 ? -21.627 -6.790 15.335 1.00 98.12 168 VAL A O 1
ATOM 1312 N N . LYS A 1 169 ? -21.273 -6.027 13.263 1.00 98.00 169 LYS A N 1
ATOM 1313 C CA . LYS A 1 169 ? -22.698 -6.090 12.878 1.00 98.00 169 LYS A CA 1
ATOM 1314 C C . LYS A 1 169 ? -23.264 -7.511 12.904 1.00 98.00 169 LYS A C 1
ATOM 1316 O O . LYS A 1 169 ? -24.467 -7.669 13.092 1.00 98.00 169 LYS A O 1
ATOM 1321 N N . ALA A 1 170 ? -22.418 -8.517 12.710 1.00 98.06 170 ALA A N 1
ATOM 1322 C CA . ALA A 1 170 ? -22.780 -9.926 12.795 1.00 98.06 170 ALA A CA 1
ATOM 1323 C C . ALA A 1 170 ? -22.740 -10.490 14.232 1.00 98.06 170 ALA A C 1
ATOM 1325 O O . ALA A 1 170 ? -23.059 -11.662 14.418 1.00 98.06 170 ALA A O 1
ATOM 1326 N N . GLY A 1 171 ? -22.363 -9.695 15.243 1.00 97.69 171 GLY A N 1
ATOM 1327 C CA . GLY A 1 171 ? -22.198 -10.162 16.627 1.00 97.69 171 GLY A CA 1
ATOM 1328 C C . GLY A 1 171 ? -20.960 -11.044 16.835 1.00 97.69 171 GLY A C 1
ATOM 1329 O O . GLY A 1 171 ? -20.953 -11.920 17.698 1.00 97.69 171 GLY A O 1
ATOM 1330 N N . GLN A 1 172 ? -19.932 -10.871 15.998 1.00 98.31 172 GLN A N 1
ATOM 1331 C CA . GLN A 1 172 ? -18.646 -11.571 16.079 1.00 98.31 172 GLN A CA 1
ATOM 1332 C C . GLN A 1 172 ? -17.550 -10.631 16.604 1.00 98.31 172 GLN A C 1
ATOM 1334 O O . GLN A 1 172 ? -16.487 -10.477 16.002 1.00 98.31 172 GLN A O 1
ATOM 1339 N N . GLU A 1 173 ? -17.785 -9.977 17.744 1.00 97.94 173 GLU A N 1
ATOM 1340 C CA . GLU A 1 173 ? -16.894 -8.933 18.268 1.00 97.94 173 GLU A CA 1
ATOM 1341 C C . GLU A 1 173 ? -15.482 -9.454 18.578 1.00 97.94 173 GLU A C 1
ATOM 1343 O O . GLU A 1 173 ? -14.502 -8.741 18.367 1.00 97.94 173 GLU A O 1
ATOM 1348 N N . LYS A 1 174 ? -15.356 -10.721 19.000 1.00 97.19 174 LYS A N 1
ATOM 1349 C CA . LYS A 1 174 ? -14.054 -11.368 19.251 1.00 97.19 174 LYS A CA 1
ATOM 1350 C C . LYS A 1 174 ? -13.188 -11.484 17.994 1.00 97.19 174 LYS A C 1
ATOM 1352 O O . LYS A 1 174 ? -11.969 -11.404 18.091 1.00 97.19 174 LYS A O 1
ATOM 1357 N N . GLU A 1 175 ? -13.805 -11.690 16.832 1.00 97.94 175 GLU A N 1
ATOM 1358 C CA . GLU A 1 175 ? -13.098 -11.763 15.547 1.00 97.94 175 GLU A CA 1
ATOM 1359 C C . GLU A 1 175 ? -12.799 -10.361 14.997 1.00 97.94 175 GLU A C 1
ATOM 1361 O O . GLU A 1 175 ? -11.794 -10.163 14.317 1.00 97.94 175 GLU A O 1
ATOM 1366 N N . ALA A 1 176 ? -13.639 -9.372 15.322 1.00 98.31 176 ALA A N 1
ATOM 1367 C CA . ALA A 1 176 ? -13.440 -7.981 14.925 1.00 98.31 176 ALA A CA 1
ATOM 1368 C C . ALA A 1 176 ? -12.289 -7.297 15.682 1.00 98.31 176 ALA A C 1
ATOM 1370 O O . ALA A 1 176 ? -11.570 -6.478 15.110 1.00 98.31 176 ALA A O 1
ATOM 1371 N N . GLU A 1 177 ? -12.106 -7.623 16.965 1.00 97.81 177 GLU A N 1
ATOM 1372 C CA . GLU A 1 177 ? -11.100 -7.005 17.836 1.00 97.81 177 GLU A CA 1
ATOM 1373 C C . GLU A 1 177 ? -9.677 -6.963 17.242 1.00 97.81 177 GLU A C 1
ATOM 1375 O O . GLU A 1 177 ? -9.123 -5.862 17.142 1.00 97.81 177 GLU A O 1
ATOM 1380 N N . PRO A 1 178 ? -9.068 -8.090 16.809 1.00 97.81 178 PRO A N 1
ATOM 1381 C CA . PRO A 1 178 ? -7.707 -8.073 16.272 1.00 97.81 178 PRO A CA 1
ATOM 1382 C C . PRO A 1 178 ? -7.570 -7.227 15.000 1.00 97.81 178 PRO A C 1
ATOM 1384 O O . PRO A 1 178 ? -6.498 -6.681 14.753 1.00 97.81 178 PRO A O 1
ATOM 1387 N N . LEU A 1 179 ? -8.638 -7.067 14.211 1.00 97.44 179 LEU A N 1
ATOM 1388 C CA . LEU A 1 179 ? -8.616 -6.229 13.010 1.00 97.44 179 LEU A CA 1
ATOM 1389 C C . LEU A 1 179 ? -8.578 -4.737 13.353 1.00 97.44 179 LEU A C 1
ATOM 1391 O O . LEU A 1 179 ? -7.876 -3.977 12.688 1.00 97.44 179 LEU A O 1
ATOM 1395 N N . TYR A 1 180 ? -9.280 -4.309 14.408 1.00 97.50 180 TYR A N 1
ATOM 1396 C CA . TYR A 1 180 ? -9.134 -2.939 14.899 1.00 97.50 180 TYR A CA 1
ATOM 1397 C C . TYR A 1 180 ? -7.744 -2.702 15.485 1.00 97.50 180 TYR A C 1
ATOM 1399 O O . TYR A 1 180 ? -7.170 -1.653 15.211 1.00 97.50 180 TYR A O 1
ATOM 1407 N N . ILE A 1 181 ? -7.188 -3.659 16.240 1.00 96.06 181 ILE A N 1
ATOM 1408 C CA . ILE A 1 181 ? -5.826 -3.559 16.796 1.00 96.06 181 ILE A CA 1
ATOM 1409 C C . ILE A 1 181 ? -4.788 -3.430 15.675 1.00 96.06 181 ILE A C 1
ATOM 1411 O O . ILE A 1 181 ? -3.936 -2.550 15.747 1.00 96.06 181 ILE A O 1
ATOM 1415 N N . ALA A 1 182 ? -4.904 -4.215 14.600 1.00 94.44 182 ALA A N 1
ATOM 1416 C CA . ALA A 1 182 ? -3.975 -4.154 13.470 1.00 94.44 182 ALA A CA 1
ATOM 1417 C C . ALA A 1 182 ? -3.856 -2.744 12.853 1.00 94.44 182 ALA A C 1
ATOM 1419 O O . ALA A 1 182 ? -2.779 -2.349 12.410 1.00 94.44 182 ALA A O 1
ATOM 1420 N N . ALA A 1 183 ? -4.931 -1.949 12.869 1.00 90.81 183 ALA A N 1
ATOM 1421 C CA . ALA A 1 183 ? -4.895 -0.569 12.386 1.00 90.81 183 ALA A CA 1
ATOM 1422 C C . ALA A 1 183 ? -4.107 0.390 13.307 1.00 90.81 183 ALA A C 1
ATOM 1424 O O . ALA A 1 183 ? -3.633 1.422 12.833 1.00 90.81 183 ALA A O 1
ATOM 1425 N N . PHE A 1 184 ? -3.940 0.070 14.598 1.00 88.31 184 PHE A N 1
ATOM 1426 C CA . PHE A 1 184 ? -3.076 0.828 15.517 1.00 88.31 184 PHE A CA 1
ATOM 1427 C C . PHE A 1 184 ? -1.592 0.526 15.305 1.00 88.31 184 PHE A C 1
ATOM 1429 O O . PHE A 1 184 ? -0.766 1.424 15.470 1.00 88.31 184 PHE A O 1
ATOM 1436 N N . ASP A 1 185 ? -1.271 -0.713 14.932 1.00 87.94 185 ASP A N 1
ATOM 1437 C CA . ASP A 1 185 ? 0.107 -1.169 14.723 1.00 87.94 185 ASP A CA 1
ATOM 1438 C C . ASP A 1 185 ? 0.704 -0.665 13.400 1.00 87.94 185 ASP A C 1
ATOM 1440 O O . ASP A 1 185 ? 1.919 -0.729 13.193 1.00 87.94 185 ASP A O 1
ATOM 1444 N N . TYR A 1 186 ? -0.129 -0.135 12.498 1.00 85.88 186 TYR A N 1
ATOM 1445 C CA . TYR A 1 186 ? 0.345 0.453 11.252 1.00 85.88 186 TYR A CA 1
ATOM 1446 C C . TYR A 1 186 ? 1.240 1.677 11.536 1.00 85.88 186 TYR A C 1
ATOM 1448 O O . TYR A 1 186 ? 0.824 2.591 12.255 1.00 85.88 186 TYR A O 1
ATOM 1456 N N . PRO A 1 187 ? 2.457 1.759 10.966 1.00 83.25 187 PRO A N 1
ATOM 1457 C CA . PRO A 1 187 ? 3.452 2.758 11.346 1.00 83.25 187 PRO A CA 1
ATOM 1458 C C . PRO A 1 187 ? 3.218 4.120 10.658 1.00 83.25 187 PRO A C 1
ATOM 1460 O O . PRO A 1 187 ? 4.076 4.653 9.950 1.00 83.25 187 PRO A O 1
ATOM 1463 N N . TRP A 1 188 ? 2.046 4.720 10.886 1.00 79.50 188 TRP A N 1
ATOM 1464 C CA . TRP A 1 188 ? 1.568 5.931 10.201 1.00 79.50 188 TRP A CA 1
ATOM 1465 C C . TRP A 1 188 ? 2.456 7.169 10.406 1.00 79.50 188 TRP A C 1
ATOM 1467 O O . TRP A 1 188 ? 2.411 8.093 9.598 1.00 79.50 188 TRP A O 1
ATOM 1477 N N . TRP A 1 189 ? 3.313 7.199 11.431 1.00 71.88 189 TRP A N 1
ATOM 1478 C CA . TRP A 1 189 ? 4.270 8.293 11.656 1.00 71.88 189 TRP A CA 1
ATOM 1479 C C . TRP A 1 189 ? 5.367 8.395 10.580 1.00 71.88 189 TRP A C 1
ATOM 1481 O O . TRP A 1 189 ? 6.074 9.405 10.521 1.00 71.88 189 TRP A O 1
ATOM 1491 N N . PHE A 1 190 ? 5.527 7.380 9.724 1.00 82.38 190 PHE A N 1
ATOM 1492 C CA . PHE A 1 190 ? 6.394 7.459 8.545 1.00 82.38 190 PHE A CA 1
ATOM 1493 C C . PHE A 1 190 ? 5.718 8.116 7.336 1.00 82.38 190 PHE A C 1
ATOM 1495 O O . PHE A 1 190 ? 6.421 8.510 6.405 1.00 82.38 190 PHE A O 1
ATOM 1502 N N . VAL A 1 191 ? 4.393 8.292 7.354 1.00 86.12 191 VAL A N 1
ATOM 1503 C CA . VAL A 1 191 ? 3.650 8.914 6.255 1.00 86.12 191 VAL A CA 1
ATOM 1504 C C . VAL A 1 191 ? 3.935 10.414 6.245 1.00 86.12 191 VAL A C 1
ATOM 1506 O O . VAL A 1 191 ? 3.515 11.162 7.126 1.00 86.12 191 VAL A O 1
ATOM 1509 N N . ARG A 1 192 ? 4.703 10.857 5.246 1.00 82.69 192 ARG A N 1
ATOM 1510 C CA . ARG A 1 192 ? 5.099 12.270 5.087 1.00 82.69 192 ARG A CA 1
ATOM 1511 C C . ARG A 1 192 ? 4.166 13.073 4.189 1.00 82.69 192 ARG A C 1
ATOM 1513 O O . ARG A 1 192 ? 4.188 14.299 4.246 1.00 82.69 192 ARG A O 1
ATOM 1520 N N . ASP A 1 193 ? 3.381 12.398 3.358 1.00 87.19 193 ASP A N 1
ATOM 1521 C CA . ASP A 1 193 ? 2.421 13.058 2.483 1.00 87.19 193 ASP A CA 1
ATOM 1522 C C . ASP A 1 193 ? 1.170 13.451 3.277 1.00 87.19 193 ASP A C 1
ATOM 1524 O O . ASP A 1 193 ? 0.553 12.613 3.937 1.00 87.19 193 ASP A O 1
ATOM 1528 N N . GLY A 1 194 ? 0.806 14.734 3.226 1.00 87.00 194 GLY A N 1
ATOM 1529 C CA . GLY A 1 194 ? -0.279 15.289 4.032 1.00 87.00 194 GLY A CA 1
ATOM 1530 C C . GLY A 1 194 ? -1.650 14.673 3.737 1.00 87.00 194 GLY A C 1
ATOM 1531 O O . GLY A 1 194 ? -2.414 14.440 4.673 1.00 87.00 194 GLY A O 1
ATOM 1532 N N . ALA A 1 195 ? -1.957 14.360 2.474 1.00 88.06 195 ALA A N 1
ATOM 1533 C CA . ALA A 1 195 ? -3.251 13.785 2.103 1.00 88.06 195 ALA A CA 1
ATOM 1534 C C . ALA A 1 195 ? -3.392 12.348 2.633 1.00 88.06 195 ALA A C 1
ATOM 1536 O O . ALA A 1 195 ? -4.423 11.972 3.205 1.00 88.06 195 ALA A O 1
ATOM 1537 N N . TYR A 1 196 ? -2.320 11.560 2.517 1.00 89.81 196 TYR A N 1
ATOM 1538 C CA . TYR A 1 196 ? -2.276 10.210 3.074 1.00 89.81 196 TYR A CA 1
ATOM 1539 C C . TYR A 1 196 ? -2.305 10.234 4.603 1.00 89.81 196 TYR A C 1
ATOM 1541 O O . TYR A 1 196 ? -3.069 9.480 5.206 1.00 89.81 196 TYR A O 1
ATOM 1549 N N . LEU A 1 197 ? -1.549 11.139 5.233 1.00 90.44 197 LEU A N 1
ATOM 1550 C CA . LEU A 1 197 ? -1.519 11.291 6.688 1.00 90.44 197 LEU A CA 1
ATOM 1551 C C . LEU A 1 197 ? -2.911 11.592 7.257 1.00 90.44 197 LEU A C 1
ATOM 1553 O O . LEU A 1 197 ? -3.301 10.989 8.257 1.00 90.44 197 LEU A O 1
ATOM 1557 N N . MET A 1 198 ? -3.688 12.469 6.613 1.00 90.31 198 MET A N 1
ATOM 1558 C CA . MET A 1 198 ? -5.071 12.741 7.021 1.00 90.31 198 MET A CA 1
ATOM 1559 C C . MET A 1 198 ? -5.939 11.479 6.965 1.00 90.31 198 MET A C 1
ATOM 1561 O O . MET A 1 198 ? -6.618 11.159 7.937 1.00 90.31 198 MET A O 1
ATOM 1565 N N . SER A 1 199 ? -5.856 10.717 5.876 1.00 92.50 199 SER A N 1
ATOM 1566 C CA . SER A 1 199 ? -6.645 9.490 5.705 1.00 92.50 199 SER A CA 1
ATOM 1567 C C . SER A 1 199 ? -6.297 8.428 6.758 1.00 92.50 199 SER A C 1
ATOM 1569 O O . SER A 1 199 ? -7.183 7.867 7.398 1.00 92.50 199 SER A O 1
ATOM 1571 N N . PHE A 1 200 ? -5.005 8.192 7.017 1.00 92.38 200 PHE A N 1
ATOM 1572 C CA . PHE A 1 200 ? -4.576 7.265 8.072 1.00 92.38 200 PHE A CA 1
ATOM 1573 C C . PHE A 1 200 ? -4.996 7.736 9.469 1.00 92.38 200 PHE A C 1
ATOM 1575 O O . PHE A 1 200 ? -5.358 6.915 10.310 1.00 92.38 200 PHE A O 1
ATOM 1582 N N . THR A 1 201 ? -5.019 9.049 9.707 1.00 90.94 201 THR A N 1
ATOM 1583 C CA . THR A 1 201 ? -5.535 9.632 10.955 1.00 90.94 201 THR A CA 1
ATOM 1584 C C . THR A 1 201 ? -7.025 9.318 11.144 1.00 90.94 201 THR A C 1
ATOM 1586 O O . THR A 1 201 ? -7.457 8.942 12.237 1.00 90.94 201 THR A O 1
ATOM 1589 N N . GLU A 1 202 ? -7.823 9.409 10.078 1.00 92.88 202 GLU A N 1
ATOM 1590 C CA . GLU A 1 202 ? -9.242 9.036 10.101 1.00 92.88 202 GLU A CA 1
ATOM 1591 C C . GLU A 1 202 ? -9.441 7.534 10.340 1.00 92.88 202 GLU A C 1
ATOM 1593 O O . GLU A 1 202 ? -10.299 7.142 11.139 1.00 92.88 202 GLU A O 1
ATOM 1598 N N . TYR A 1 203 ? -8.624 6.688 9.708 1.00 94.62 203 TYR A N 1
ATOM 1599 C CA . TYR A 1 203 ? -8.646 5.239 9.922 1.00 94.62 203 TYR A CA 1
ATOM 1600 C C . TYR A 1 203 ? -8.291 4.874 11.360 1.00 94.62 203 TYR A C 1
ATOM 1602 O O . TYR A 1 203 ? -9.011 4.088 11.974 1.00 94.62 203 TYR A O 1
ATOM 1610 N N . TYR A 1 204 ? -7.272 5.513 11.938 1.00 94.31 204 TYR A N 1
ATOM 1611 C CA . TYR A 1 204 ? -6.932 5.370 13.352 1.00 94.31 204 TYR A CA 1
ATOM 1612 C C . TYR A 1 204 ? -8.120 5.745 14.247 1.00 94.31 204 TYR A C 1
ATOM 1614 O O . TYR A 1 204 ? -8.497 5.002 15.155 1.00 94.31 204 TYR A O 1
ATOM 1622 N N . ALA A 1 205 ? -8.765 6.886 13.981 1.00 94.88 205 ALA A N 1
ATOM 1623 C CA . ALA A 1 205 ? -9.925 7.330 14.750 1.00 94.88 205 ALA A CA 1
ATOM 1624 C C . ALA A 1 205 ? -11.100 6.345 14.659 1.00 94.88 205 ALA A C 1
ATOM 1626 O O . ALA A 1 205 ? -11.786 6.099 15.656 1.00 94.88 205 ALA A O 1
ATOM 1627 N N . ARG A 1 206 ? -11.347 5.785 13.470 1.00 96.12 206 ARG A N 1
ATOM 1628 C CA . ARG A 1 206 ? -12.374 4.762 13.247 1.00 96.12 206 ARG A CA 1
ATOM 1629 C C . ARG A 1 206 ? -12.039 3.472 13.991 1.00 96.12 206 ARG A C 1
ATOM 1631 O O . ARG A 1 206 ? -12.902 2.971 14.709 1.00 96.12 206 ARG A O 1
ATOM 1638 N N . ALA A 1 207 ? -10.799 2.997 13.887 1.00 97.12 207 ALA A N 1
ATOM 1639 C CA . ALA A 1 207 ? -10.315 1.811 14.585 1.00 97.12 207 ALA A CA 1
ATOM 1640 C C . ALA A 1 207 ? -10.490 1.938 16.099 1.00 97.12 207 ALA A C 1
ATOM 1642 O O . ALA A 1 207 ? -11.035 1.048 16.744 1.00 97.12 207 ALA A O 1
ATOM 1643 N N . ALA A 1 208 ? -10.117 3.088 16.662 1.00 97.00 208 ALA A N 1
ATOM 1644 C CA . ALA A 1 208 ? -10.274 3.363 18.081 1.00 97.00 208 ALA A CA 1
ATOM 1645 C C . ALA A 1 208 ? -11.728 3.324 18.549 1.00 97.00 208 ALA A C 1
ATOM 1647 O O . ALA A 1 208 ? -12.033 2.722 19.578 1.00 97.00 208 ALA A O 1
ATOM 1648 N N . LYS A 1 209 ? -12.642 3.937 17.791 1.00 97.56 209 LYS A N 1
ATOM 1649 C CA . LYS A 1 209 ? -14.076 3.894 18.105 1.00 97.56 209 LYS A CA 1
ATOM 1650 C C . LYS A 1 209 ? -14.617 2.464 18.047 1.00 97.56 209 LYS A C 1
ATOM 1652 O O . LYS A 1 209 ? -15.375 2.078 18.935 1.00 97.56 209 LYS A O 1
ATOM 1657 N N . GLY A 1 210 ? -14.203 1.689 17.044 1.00 97.62 210 GLY A N 1
ATOM 1658 C CA . GLY A 1 210 ? -14.541 0.271 16.914 1.00 97.62 210 GLY A CA 1
ATOM 1659 C C . GLY A 1 210 ? -14.021 -0.566 18.084 1.00 97.62 210 GLY A C 1
ATOM 1660 O O . GLY A 1 210 ? -14.783 -1.304 18.702 1.00 97.62 210 GLY A O 1
ATOM 1661 N N . LEU A 1 211 ? -12.761 -0.371 18.474 1.00 97.88 211 LEU A N 1
ATOM 1662 C CA . LEU A 1 211 ? -12.139 -1.087 19.587 1.00 97.88 211 LEU A CA 1
ATOM 1663 C C . LEU A 1 211 ? -12.804 -0.769 20.936 1.00 97.88 211 LEU A C 1
ATOM 1665 O O . LEU A 1 211 ? -13.082 -1.681 21.713 1.00 97.88 211 LEU A O 1
ATOM 1669 N N . ILE A 1 212 ? -13.124 0.506 21.199 1.00 98.12 212 ILE A N 1
ATOM 1670 C CA . ILE A 1 212 ? -13.903 0.914 22.384 1.00 98.12 212 ILE A CA 1
ATOM 1671 C C . ILE A 1 212 ? -15.264 0.209 22.403 1.00 98.12 212 ILE A C 1
ATOM 1673 O O . ILE A 1 212 ? -15.727 -0.221 23.460 1.00 98.12 212 ILE A O 1
ATOM 1677 N N . HIS A 1 213 ? -15.920 0.111 21.245 1.00 97.56 213 HIS A N 1
ATOM 1678 C CA . HIS A 1 213 ? -17.217 -0.543 21.128 1.00 97.56 213 HIS A CA 1
ATOM 1679 C C . HIS A 1 213 ? -17.129 -2.047 21.412 1.00 97.56 213 HIS A C 1
ATOM 1681 O O . HIS A 1 213 ? -17.891 -2.549 22.234 1.00 97.56 213 HIS A O 1
ATOM 1687 N N . VAL A 1 214 ? -16.173 -2.741 20.793 1.00 97.81 214 VAL A N 1
ATOM 1688 C CA . VAL A 1 214 ? -15.953 -4.186 20.962 1.00 97.81 214 VAL A CA 1
ATOM 1689 C C . VAL A 1 214 ? -15.591 -4.550 22.403 1.00 97.81 214 VAL A C 1
ATOM 1691 O O . VAL A 1 214 ? -16.068 -5.549 22.933 1.00 97.81 214 VAL A O 1
ATOM 1694 N N . ARG A 1 215 ? -14.803 -3.711 23.083 1.00 97.69 215 ARG A N 1
ATOM 1695 C CA . ARG A 1 215 ? -14.401 -3.922 24.485 1.00 97.69 215 ARG A CA 1
ATOM 1696 C C . ARG A 1 215 ? -15.414 -3.399 25.505 1.00 97.69 215 ARG A C 1
ATOM 1698 O O . ARG A 1 215 ? -15.124 -3.351 26.703 1.00 97.69 215 ARG A O 1
ATOM 1705 N N . ARG A 1 216 ? -16.599 -2.969 25.067 1.00 95.25 216 ARG A N 1
ATOM 1706 C CA . ARG A 1 216 ? -17.605 -2.383 25.956 1.00 95.25 216 ARG A CA 1
ATOM 1707 C C . ARG A 1 216 ? -17.999 -3.374 27.054 1.00 95.25 216 ARG A C 1
ATOM 1709 O O . ARG A 1 216 ? -18.359 -4.511 26.782 1.00 95.25 216 ARG A O 1
ATOM 1716 N N . GLY A 1 217 ? -17.974 -2.906 28.302 1.00 92.88 217 GLY A N 1
ATOM 1717 C CA . GLY A 1 217 ? -18.290 -3.728 29.474 1.00 92.88 217 GLY A CA 1
ATOM 1718 C C . GLY A 1 217 ? -17.101 -4.504 30.045 1.00 92.88 217 GLY A C 1
ATOM 1719 O O . GLY A 1 217 ? -17.255 -5.122 31.088 1.00 92.88 217 GLY A O 1
ATOM 1720 N N . ASN A 1 218 ? -15.919 -4.440 29.422 1.00 96.81 218 ASN A N 1
ATOM 1721 C CA . ASN A 1 218 ? -14.682 -4.985 29.977 1.00 96.81 218 ASN A CA 1
ATOM 1722 C C . ASN A 1 218 ? -13.757 -3.836 30.407 1.00 96.81 218 ASN A C 1
ATOM 1724 O O . ASN A 1 218 ? -12.998 -3.294 29.599 1.00 96.81 218 ASN A O 1
ATOM 1728 N N . VAL A 1 219 ? -13.821 -3.453 31.688 1.00 97.06 219 VAL A N 1
ATOM 1729 C CA . VAL A 1 219 ? -13.051 -2.317 32.230 1.00 97.06 219 VAL A CA 1
ATOM 1730 C C . VAL A 1 219 ? -11.548 -2.503 32.022 1.00 97.06 219 VAL A C 1
ATOM 1732 O O . VAL A 1 219 ? -10.856 -1.553 31.650 1.00 97.06 219 VAL A O 1
ATOM 1735 N N . LYS A 1 220 ? -11.039 -3.725 32.228 1.00 97.12 220 LYS A N 1
ATOM 1736 C CA . LYS A 1 220 ? -9.613 -4.031 32.077 1.00 97.12 220 LYS A CA 1
ATOM 1737 C C . LYS A 1 220 ? -9.153 -3.817 30.634 1.00 97.12 220 LYS A C 1
ATOM 1739 O O . LYS A 1 220 ? -8.206 -3.071 30.414 1.00 97.12 220 LYS A O 1
ATOM 1744 N N . ALA A 1 221 ? -9.861 -4.393 29.662 1.00 96.81 221 ALA A N 1
ATOM 1745 C CA . ALA A 1 221 ? -9.500 -4.273 28.250 1.00 96.81 221 ALA A CA 1
ATOM 1746 C C . ALA A 1 221 ? -9.619 -2.828 27.733 1.00 96.81 221 ALA A C 1
ATOM 1748 O O . ALA A 1 221 ? -8.831 -2.405 26.888 1.00 96.81 221 ALA A O 1
ATOM 1749 N N . LEU A 1 222 ? -10.580 -2.044 28.233 1.00 97.69 222 LEU A N 1
ATOM 1750 C CA . LEU A 1 222 ? -10.688 -0.623 27.885 1.00 97.69 222 LEU A CA 1
ATOM 1751 C C . LEU A 1 222 ? 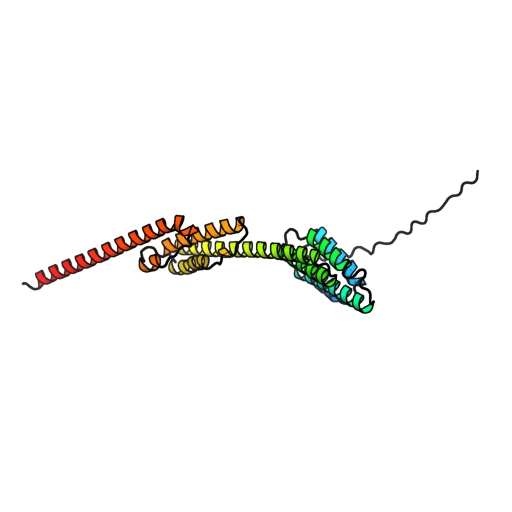-9.486 0.184 28.400 1.00 97.69 222 LEU A C 1
ATOM 1753 O O . LEU A 1 222 ? -8.955 1.013 27.667 1.00 97.69 222 LEU A O 1
ATOM 1757 N N . LYS A 1 223 ? -9.012 -0.076 29.624 1.00 97.19 223 LYS A N 1
ATOM 1758 C CA . LYS A 1 223 ? -7.847 0.620 30.209 1.00 97.19 223 LYS A CA 1
ATOM 1759 C C . LYS A 1 223 ? -6.523 0.325 29.493 1.00 97.19 223 LYS A C 1
ATOM 1761 O O . LYS A 1 223 ? -5.585 1.101 29.633 1.00 97.19 223 LYS A O 1
ATOM 1766 N N . GLU A 1 224 ? -6.460 -0.758 28.722 1.00 96.94 224 GLU A N 1
ATOM 1767 C CA . GLU A 1 224 ? -5.307 -1.116 27.883 1.00 96.94 224 GLU A CA 1
ATOM 1768 C C . GLU A 1 224 ? -5.273 -0.348 26.547 1.00 96.94 224 GLU A C 1
ATOM 1770 O O . GLU A 1 224 ? -4.301 -0.449 25.801 1.00 96.94 224 GLU A O 1
ATOM 1775 N N . ILE A 1 225 ? -6.319 0.419 26.209 1.00 95.81 225 ILE A N 1
ATOM 1776 C CA . ILE A 1 225 ? -6.319 1.257 25.006 1.00 95.81 225 ILE A CA 1
ATOM 1777 C C . ILE A 1 225 ? -5.511 2.528 25.287 1.00 95.81 225 ILE A C 1
ATOM 1779 O O . ILE A 1 225 ? -5.871 3.336 26.144 1.00 95.81 225 ILE A O 1
ATOM 1783 N N . HIS A 1 226 ? -4.452 2.742 24.506 1.00 93.56 226 HIS A N 1
ATOM 1784 C CA . HIS A 1 226 ? -3.627 3.945 24.567 1.00 93.56 226 HIS A CA 1
ATOM 1785 C C . HIS A 1 226 ? -3.668 4.694 23.236 1.00 93.56 226 HIS A C 1
ATOM 1787 O O . HIS A 1 226 ? -3.510 4.108 22.165 1.00 93.56 226 HIS A O 1
ATOM 1793 N N . PHE A 1 227 ? -3.880 6.008 23.298 1.00 92.62 227 PHE A N 1
ATOM 1794 C CA . PHE A 1 227 ? -3.858 6.867 22.120 1.00 92.62 227 PHE A CA 1
ATOM 1795 C C . PHE A 1 227 ? -2.542 7.620 22.009 1.00 92.62 227 PHE A C 1
ATOM 1797 O O . PHE A 1 227 ? -1.954 8.032 23.009 1.00 92.62 227 PHE A O 1
ATOM 1804 N N . THR A 1 228 ? -2.108 7.865 20.776 1.00 89.12 228 THR A N 1
ATOM 1805 C CA . THR A 1 228 ? -1.026 8.817 20.528 1.00 89.12 228 THR A CA 1
ATOM 1806 C C . THR A 1 228 ? -1.447 10.233 20.942 1.00 89.12 228 THR A C 1
ATOM 1808 O O . THR A 1 228 ? -2.644 10.543 20.918 1.00 89.12 228 THR A O 1
ATOM 1811 N N . PRO A 1 229 ? -0.500 11.124 21.303 1.00 89.06 229 PRO A N 1
ATOM 1812 C CA . PRO A 1 229 ? -0.835 12.425 21.887 1.00 89.06 229 PRO A CA 1
ATOM 1813 C C . PRO A 1 229 ? -1.822 13.261 21.059 1.00 89.06 229 PRO A C 1
ATOM 1815 O O . PRO A 1 229 ? -2.747 13.845 21.617 1.00 89.06 229 PRO A O 1
ATOM 1818 N N . GLY A 1 230 ? -1.674 13.273 19.729 1.00 86.81 230 GLY A N 1
ATOM 1819 C CA . GLY A 1 230 ? -2.584 14.006 18.842 1.00 86.81 230 GLY A CA 1
ATOM 1820 C C . GLY A 1 230 ? -4.009 13.447 18.842 1.00 86.81 230 GLY A C 1
ATOM 1821 O O . GLY A 1 230 ? -4.974 14.205 18.845 1.00 86.81 230 GLY A O 1
ATOM 1822 N N . MET A 1 231 ? -4.149 12.122 18.913 1.00 90.88 231 MET A N 1
ATOM 1823 C CA . MET A 1 231 ? -5.447 11.447 18.885 1.00 90.88 231 MET A CA 1
ATOM 1824 C C . MET A 1 231 ? -6.136 11.418 20.251 1.00 90.88 231 MET A C 1
ATOM 1826 O O . MET A 1 231 ? -7.368 11.392 20.321 1.00 90.88 231 MET A O 1
ATOM 1830 N N . ALA A 1 232 ? -5.363 11.468 21.339 1.00 93.88 232 ALA A N 1
ATOM 1831 C CA . ALA A 1 232 ? -5.875 11.468 22.706 1.00 93.88 232 ALA A CA 1
ATOM 1832 C C . ALA A 1 232 ? -6.835 12.639 22.965 1.00 93.88 232 ALA A C 1
ATOM 1834 O O . ALA A 1 232 ? -7.866 12.446 23.602 1.00 93.88 232 ALA A O 1
ATOM 1835 N N . ILE A 1 233 ? -6.566 13.823 22.404 1.00 94.00 233 ILE A N 1
ATOM 1836 C CA . ILE A 1 233 ? -7.421 15.013 22.567 1.00 94.00 233 ILE A CA 1
ATOM 1837 C C . ILE A 1 233 ? -8.872 14.715 22.161 1.00 94.00 233 ILE A C 1
ATOM 1839 O O . ILE A 1 233 ? -9.812 15.121 22.843 1.00 94.00 233 ILE A O 1
ATOM 1843 N N . THR A 1 234 ? -9.063 13.984 21.063 1.00 93.75 234 THR A N 1
ATOM 1844 C CA . THR A 1 234 ? -10.394 13.692 20.518 1.00 93.75 234 THR A CA 1
ATOM 1845 C C . THR A 1 234 ? -10.982 12.392 21.064 1.00 93.75 234 THR A C 1
ATOM 1847 O O . THR A 1 234 ? -12.193 12.299 21.263 1.00 93.75 234 THR A O 1
ATOM 1850 N N . LEU A 1 235 ? -10.153 11.370 21.286 1.00 96.44 235 LEU A N 1
ATOM 1851 C CA . LEU A 1 235 ? -10.622 10.014 21.579 1.00 96.44 235 LEU A CA 1
ATOM 1852 C C . LEU A 1 235 ? -10.625 9.668 23.071 1.00 96.44 235 LEU A C 1
ATOM 1854 O O . LEU A 1 235 ? -11.465 8.870 23.491 1.00 96.44 235 LEU A O 1
ATOM 1858 N N . GLN A 1 236 ? -9.758 10.280 23.886 1.00 97.69 236 GLN A N 1
ATOM 1859 C CA . GLN A 1 236 ? -9.696 10.006 25.326 1.00 97.69 236 GLN A CA 1
ATOM 1860 C C . GLN A 1 236 ? -11.041 10.248 26.031 1.00 97.69 236 GLN A C 1
ATOM 1862 O O . GLN A 1 236 ? -11.469 9.369 26.777 1.00 97.69 236 GLN A O 1
ATOM 1867 N N . PRO A 1 237 ? -11.794 11.333 25.742 1.00 98.06 237 PRO A N 1
ATOM 1868 C CA . PRO A 1 237 ? -13.101 11.536 26.367 1.00 98.06 237 PRO A CA 1
ATOM 1869 C C . PRO A 1 237 ? -14.107 10.414 26.064 1.00 98.06 237 PRO A C 1
ATOM 1871 O O . PRO A 1 237 ? -14.951 10.091 26.903 1.00 98.06 237 PRO A O 1
ATOM 1874 N N . LEU A 1 238 ? -14.028 9.808 24.872 1.00 97.62 238 LEU A N 1
ATOM 1875 C CA . LEU A 1 238 ? -14.881 8.679 24.489 1.00 97.62 238 LEU A CA 1
ATOM 1876 C C . LEU A 1 238 ? -14.496 7.414 25.261 1.00 97.62 238 LEU A C 1
ATOM 1878 O O . LEU A 1 238 ? -15.380 6.711 25.756 1.00 97.62 238 LEU A O 1
ATOM 1882 N N . LEU A 1 239 ? -13.193 7.157 25.397 1.00 97.94 239 LEU A N 1
ATOM 1883 C CA . LEU A 1 239 ? -12.671 6.032 26.164 1.00 97.94 239 LEU A CA 1
ATOM 1884 C C . LEU A 1 239 ? -13.027 6.152 27.653 1.00 97.94 239 LEU A C 1
ATOM 1886 O O . LEU A 1 239 ? -13.602 5.226 28.220 1.00 97.94 239 LEU A O 1
ATOM 1890 N N . ASP A 1 240 ? -12.801 7.316 28.263 1.00 98.12 240 ASP A N 1
ATOM 1891 C CA . ASP A 1 240 ? -13.120 7.571 29.674 1.00 98.12 240 ASP A CA 1
ATOM 1892 C C . ASP A 1 240 ? -14.616 7.417 29.968 1.00 98.12 240 ASP A C 1
ATOM 1894 O O . ASP A 1 240 ? -15.018 6.997 31.056 1.00 98.12 240 ASP A O 1
ATOM 1898 N N . LYS A 1 241 ? -15.472 7.786 29.007 1.00 98.00 241 LYS A N 1
ATOM 1899 C CA . LYS A 1 241 ? -16.919 7.579 29.110 1.00 98.00 241 LYS A CA 1
ATOM 1900 C C . LYS A 1 241 ? -17.267 6.090 29.081 1.00 98.00 241 LYS A C 1
ATOM 1902 O O . LYS A 1 241 ? -18.116 5.658 29.860 1.00 98.00 241 LYS A O 1
ATOM 1907 N N . ALA A 1 242 ? -16.631 5.314 28.204 1.00 97.62 242 ALA A N 1
ATOM 1908 C CA . ALA A 1 242 ? -16.847 3.874 28.110 1.00 97.62 242 ALA A CA 1
ATOM 1909 C C . ALA A 1 242 ? -16.360 3.133 29.365 1.00 97.62 242 ALA A C 1
ATOM 1911 O O . ALA A 1 242 ? -17.090 2.286 29.878 1.00 97.62 242 ALA A O 1
ATOM 1912 N N . ILE A 1 243 ? -15.186 3.501 29.894 1.00 98.25 243 ILE A N 1
ATOM 1913 C CA . ILE A 1 243 ? -14.634 2.955 31.144 1.00 98.25 243 ILE A CA 1
ATOM 1914 C C . ILE A 1 243 ? -15.611 3.192 32.296 1.00 98.25 243 ILE A C 1
ATOM 1916 O O . ILE A 1 243 ? -16.037 2.235 32.936 1.00 98.25 243 ILE A O 1
ATOM 1920 N N . ARG A 1 244 ? -16.049 4.442 32.503 1.00 97.75 244 ARG A N 1
ATOM 1921 C CA . ARG A 1 244 ? -17.005 4.781 33.570 1.00 97.75 244 ARG A CA 1
ATOM 1922 C C . ARG A 1 244 ? -18.317 4.009 33.454 1.00 97.75 244 ARG A C 1
ATOM 1924 O O . ARG A 1 244 ? -18.844 3.536 34.455 1.00 97.75 244 ARG A O 1
ATOM 1931 N N . ALA A 1 245 ? -18.850 3.868 32.241 1.00 97.06 245 ALA A N 1
ATOM 1932 C CA . ALA A 1 245 ? -20.074 3.104 32.020 1.00 97.06 245 ALA A CA 1
ATOM 1933 C C . ALA A 1 245 ? -19.904 1.616 32.376 1.00 97.06 245 ALA A C 1
ATOM 1935 O O . ALA A 1 245 ? -20.816 1.022 32.950 1.00 97.06 245 ALA A O 1
ATOM 1936 N N . ALA A 1 246 ? -18.750 1.025 32.054 1.00 96.69 246 ALA A N 1
ATOM 1937 C CA . ALA A 1 246 ? -18.440 -0.359 32.393 1.00 96.69 246 ALA A CA 1
ATOM 1938 C C . ALA A 1 246 ? -18.247 -0.553 33.910 1.00 96.69 246 ALA A C 1
ATOM 1940 O O . ALA A 1 246 ? -18.825 -1.477 34.470 1.00 96.69 246 ALA A O 1
ATOM 1941 N N . GLU A 1 247 ? -17.549 0.360 34.594 1.00 96.81 247 GLU A N 1
ATOM 1942 C CA . GLU A 1 247 ? -17.358 0.312 36.056 1.00 96.81 247 GLU A CA 1
ATOM 1943 C C . GLU A 1 247 ? -18.689 0.417 36.823 1.00 96.81 247 GLU A C 1
ATOM 1945 O O . GLU A 1 247 ? -18.930 -0.314 37.788 1.00 96.81 247 GLU A O 1
ATOM 1950 N N . ILE A 1 248 ? -19.596 1.293 36.373 1.00 96.62 248 ILE A N 1
ATOM 1951 C CA . ILE A 1 248 ? -20.950 1.398 36.939 1.00 96.62 248 ILE A CA 1
ATOM 1952 C C . ILE A 1 248 ? -21.719 0.087 36.744 1.00 96.62 248 ILE A C 1
ATOM 1954 O O . ILE A 1 248 ? -22.361 -0.386 37.681 1.00 96.62 248 ILE A O 1
ATOM 1958 N N . ALA A 1 249 ? -21.652 -0.514 35.553 1.00 94.62 249 ALA A N 1
ATOM 1959 C CA . ALA A 1 249 ? -22.332 -1.776 35.270 1.00 94.62 249 ALA A CA 1
ATOM 1960 C C . ALA A 1 249 ? -21.798 -2.930 36.137 1.00 94.62 249 ALA A C 1
ATOM 1962 O O . ALA A 1 249 ? -22.596 -3.681 36.698 1.00 94.62 249 ALA A O 1
ATOM 1963 N N . GLU A 1 250 ? -20.476 -3.033 36.308 1.00 94.00 250 GLU A N 1
ATOM 1964 C CA . GLU A 1 250 ? -19.844 -4.004 37.213 1.00 94.00 250 GLU A CA 1
ATOM 1965 C C . GLU A 1 250 ? -20.303 -3.802 38.666 1.00 94.00 250 GLU A C 1
ATOM 1967 O O . GLU A 1 250 ? -20.631 -4.767 39.357 1.00 94.00 250 GLU A O 1
ATOM 1972 N N . THR A 1 251 ? -20.404 -2.547 39.114 1.00 95.19 251 THR A N 1
ATOM 1973 C CA . THR A 1 251 ? -20.851 -2.210 40.476 1.00 95.19 251 THR A CA 1
ATOM 1974 C C . THR A 1 251 ? -22.314 -2.592 40.698 1.00 95.19 251 THR A C 1
ATOM 1976 O O . THR A 1 251 ? -22.646 -3.192 41.720 1.00 95.19 251 THR A O 1
ATOM 1979 N N . ILE A 1 252 ? -23.192 -2.290 39.735 1.00 95.19 252 ILE A N 1
ATOM 1980 C CA . ILE A 1 252 ? -24.604 -2.691 39.781 1.00 95.19 252 ILE A CA 1
ATOM 1981 C C . ILE A 1 252 ? -24.711 -4.216 39.860 1.00 95.19 252 ILE A C 1
ATOM 1983 O O . ILE A 1 252 ? -25.404 -4.723 40.737 1.00 95.19 252 ILE A O 1
ATOM 1987 N N . ALA A 1 253 ? -23.987 -4.946 39.006 1.00 93.56 253 ALA A N 1
ATOM 1988 C CA . ALA A 1 253 ? -24.001 -6.407 39.007 1.00 93.56 253 ALA A CA 1
ATOM 1989 C C . ALA A 1 253 ? -23.537 -6.995 40.353 1.00 93.56 253 ALA A C 1
ATOM 1991 O O . ALA A 1 253 ? -24.176 -7.911 40.872 1.00 93.56 253 ALA A O 1
ATOM 1992 N N . ALA A 1 254 ? -22.477 -6.440 40.950 1.00 94.31 254 ALA A N 1
ATOM 1993 C CA . ALA A 1 254 ? -21.972 -6.874 42.252 1.00 94.31 254 ALA A CA 1
ATOM 1994 C C . ALA A 1 254 ? -22.993 -6.646 43.381 1.00 94.31 254 ALA A C 1
ATOM 1996 O O . ALA A 1 254 ? -23.243 -7.546 44.185 1.00 94.31 254 ALA A O 1
ATOM 1997 N N . VAL A 1 255 ? -23.629 -5.469 43.419 1.00 95.94 255 VAL A N 1
ATOM 1998 C CA . VAL A 1 255 ? -24.662 -5.144 44.417 1.00 95.94 255 VAL A CA 1
ATOM 1999 C C . VAL A 1 255 ? -25.899 -6.029 44.245 1.00 95.94 255 VAL A C 1
ATOM 2001 O O . VAL A 1 255 ? -26.450 -6.515 45.236 1.00 95.94 255 VAL A O 1
ATOM 2004 N N . THR A 1 256 ? -26.334 -6.282 43.007 1.00 95.75 256 THR A N 1
ATOM 2005 C CA . THR A 1 256 ? -27.460 -7.183 42.726 1.00 95.75 256 THR A CA 1
ATOM 2006 C C . THR A 1 256 ? -27.158 -8.605 43.197 1.00 95.75 256 THR A C 1
ATOM 2008 O O . THR A 1 256 ? -27.959 -9.166 43.942 1.00 95.75 256 THR A O 1
ATOM 2011 N N . ALA A 1 257 ? -25.984 -9.151 42.865 1.00 94.38 257 ALA A N 1
ATOM 2012 C CA . ALA A 1 257 ? -25.572 -10.484 43.307 1.00 94.38 257 ALA A CA 1
ATOM 2013 C C . ALA A 1 257 ? -25.536 -10.600 44.841 1.00 94.38 257 ALA A C 1
ATOM 2015 O O . ALA A 1 257 ? -26.114 -11.528 45.409 1.00 94.38 257 ALA A O 1
ATOM 2016 N N . GLN A 1 258 ? -24.949 -9.613 45.527 1.00 95.25 258 GLN A N 1
ATOM 2017 C CA . GLN A 1 258 ? -24.918 -9.573 46.991 1.00 95.25 258 GLN A CA 1
ATOM 2018 C C . GLN A 1 258 ? -26.330 -9.515 47.599 1.00 95.25 258 GLN A C 1
ATOM 2020 O O . GLN A 1 258 ? -26.612 -10.164 48.607 1.00 95.25 258 GLN A O 1
ATOM 2025 N N . THR A 1 259 ? -27.239 -8.754 46.987 1.00 94.75 259 THR A N 1
ATOM 2026 C CA . THR A 1 259 ? -28.629 -8.642 47.452 1.00 94.75 259 THR A CA 1
ATOM 2027 C C . THR A 1 259 ? -29.375 -9.971 47.305 1.00 94.75 259 THR A C 1
ATOM 2029 O O . THR A 1 259 ? -30.083 -10.382 48.226 1.00 94.75 259 THR A O 1
ATOM 2032 N N . GLU A 1 260 ? -29.187 -10.678 46.189 1.00 95.06 260 GLU A N 1
ATOM 2033 C CA . GLU A 1 260 ? -29.773 -12.005 45.966 1.00 95.06 260 GLU A CA 1
ATOM 2034 C C . GLU A 1 260 ? -29.239 -13.053 46.956 1.00 95.06 260 GLU A C 1
ATOM 2036 O O . GLU A 1 260 ? -30.003 -13.886 47.452 1.00 95.06 260 GLU A O 1
ATOM 2041 N N . GLU A 1 261 ? -27.946 -13.013 47.284 1.00 94.06 261 GLU A N 1
ATOM 2042 C CA . GLU A 1 261 ? -27.346 -13.886 48.300 1.00 94.06 261 GLU A CA 1
ATOM 2043 C C . GLU A 1 261 ? -27.938 -13.635 49.691 1.00 94.06 261 GLU A C 1
ATOM 2045 O O . GLU A 1 261 ? -28.319 -14.583 50.386 1.00 94.06 261 GLU A O 1
ATOM 2050 N N . LEU A 1 262 ? -28.088 -12.365 50.080 1.00 94.25 262 LEU A N 1
ATOM 2051 C CA . LEU A 1 262 ? -28.702 -11.987 51.355 1.00 94.25 262 LEU A CA 1
ATOM 2052 C C . LEU A 1 262 ? -30.165 -12.445 51.446 1.00 94.25 262 LEU A C 1
ATOM 2054 O O . LEU A 1 262 ? -30.581 -12.960 52.487 1.00 94.25 262 LEU A O 1
ATOM 2058 N N . GLN A 1 263 ? -30.937 -12.324 50.362 1.00 92.69 263 GLN A N 1
ATOM 2059 C CA . GLN A 1 263 ? -32.323 -12.805 50.309 1.00 92.69 263 GLN A CA 1
ATOM 2060 C C . GLN A 1 263 ? -32.414 -14.332 50.429 1.00 92.69 263 GLN A C 1
ATOM 2062 O O . GLN A 1 263 ? -33.241 -14.846 51.188 1.00 92.69 263 GLN A O 1
ATOM 2067 N N . LYS A 1 264 ? -31.539 -15.077 49.739 1.00 93.00 264 LYS A N 1
ATOM 2068 C CA . LYS A 1 264 ? -31.474 -16.545 49.853 1.00 93.00 264 LYS A CA 1
ATOM 2069 C C . LYS A 1 264 ? -31.106 -16.984 51.271 1.00 93.00 264 LYS A C 1
ATOM 2071 O O . LYS A 1 264 ? -31.731 -17.902 51.804 1.00 93.00 264 LYS A O 1
ATOM 2076 N N . ALA A 1 265 ? -30.142 -16.313 51.899 1.00 91.00 265 ALA A N 1
ATOM 2077 C CA . ALA A 1 265 ? -29.735 -16.599 53.272 1.00 91.00 265 ALA A CA 1
ATOM 2078 C C . ALA A 1 265 ? -30.863 -16.321 54.284 1.00 91.00 265 ALA A C 1
ATOM 2080 O O . ALA A 1 265 ? -31.069 -17.110 55.208 1.00 91.00 265 ALA A O 1
ATOM 2081 N N . ALA A 1 266 ? -31.625 -15.237 54.101 1.00 89.06 266 ALA A N 1
ATOM 2082 C CA . ALA A 1 266 ? -32.790 -14.931 54.932 1.00 89.06 266 ALA A CA 1
ATOM 2083 C C . ALA A 1 266 ? -33.880 -16.012 54.810 1.00 89.06 266 ALA A C 1
ATOM 2085 O O . ALA A 1 266 ? -34.332 -16.549 55.821 1.00 89.06 266 ALA A O 1
ATOM 2086 N N . ALA A 1 267 ? -34.219 -16.422 53.584 1.00 86.56 267 ALA A N 1
ATOM 2087 C CA . ALA A 1 267 ? -35.226 -17.456 53.334 1.00 86.56 267 ALA A CA 1
ATOM 2088 C C . ALA A 1 267 ? -34.838 -18.844 53.892 1.00 86.56 267 ALA A C 1
ATOM 2090 O O . ALA A 1 267 ? -35.703 -19.634 54.274 1.00 86.56 267 ALA A O 1
ATOM 2091 N N . GLN A 1 268 ? -33.542 -19.168 53.953 1.00 82.75 268 GLN A N 1
ATOM 2092 C CA . GLN A 1 268 ? -33.060 -20.411 54.569 1.00 82.75 268 GLN A CA 1
ATOM 2093 C C . GLN A 1 268 ? -33.151 -20.381 56.100 1.00 82.75 268 GLN A C 1
ATOM 2095 O O . GLN A 1 268 ? -33.526 -21.388 56.703 1.00 82.75 268 GLN A O 1
ATOM 2100 N N . LYS A 1 269 ? -32.875 -19.231 56.732 1.00 81.81 269 LYS A N 1
ATOM 2101 C CA . LYS A 1 269 ? -33.041 -19.064 58.186 1.00 81.81 269 LYS A CA 1
ATOM 2102 C C . LYS A 1 269 ? -34.499 -19.223 58.623 1.00 81.81 269 LYS A C 1
ATOM 2104 O O . LYS A 1 269 ? -34.748 -19.835 59.656 1.00 81.81 269 LYS A O 1
ATOM 2109 N N . GLU A 1 270 ? -35.458 -18.763 57.821 1.00 75.19 270 GLU A N 1
ATOM 2110 C CA . GLU A 1 270 ? -36.891 -18.941 58.108 1.00 75.19 270 GLU A CA 1
ATOM 2111 C C . GLU A 1 270 ? -37.364 -20.403 58.006 1.00 75.19 270 GLU A C 1
ATOM 2113 O O . GLU A 1 270 ? -38.310 -20.791 58.690 1.00 75.19 270 GLU A O 1
ATOM 2118 N N . LYS A 1 271 ? -36.700 -21.243 57.198 1.00 71.88 271 LYS A N 1
ATOM 2119 C CA . LYS A 1 271 ? -37.034 -22.675 57.068 1.00 71.88 271 LYS A CA 1
ATOM 2120 C C . LYS A 1 271 ? -36.399 -23.570 58.135 1.00 71.88 271 LYS A C 1
ATOM 2122 O O . LYS A 1 271 ? -36.944 -24.635 58.396 1.00 71.88 271 LYS A O 1
ATOM 2127 N N . GLY A 1 272 ? -35.273 -23.169 58.727 1.00 62.91 272 GLY A N 1
ATOM 2128 C CA . GLY A 1 272 ? -34.572 -23.941 59.766 1.00 62.91 272 GLY A CA 1
ATOM 2129 C C . GLY A 1 272 ? -34.989 -23.628 61.209 1.00 62.91 272 GLY A C 1
ATOM 2130 O O . GLY A 1 272 ? -34.494 -24.270 62.127 1.00 62.91 272 GLY A O 1
ATOM 2131 N N . GLY A 1 273 ? -35.853 -22.627 61.418 1.00 56.12 273 GLY A N 1
ATOM 2132 C CA . GLY A 1 273 ? -36.338 -22.196 62.737 1.00 56.12 273 GLY A CA 1
ATOM 2133 C C . GLY A 1 273 ? -37.719 -22.734 63.139 1.00 56.12 273 GLY A C 1
ATOM 2134 O O . GLY A 1 273 ? -38.315 -22.195 64.070 1.00 56.12 273 GLY A O 1
ATOM 2135 N N . ARG A 1 274 ? -38.245 -23.740 62.430 1.00 49.34 274 ARG A N 1
ATOM 2136 C CA . ARG A 1 274 ? -39.435 -24.520 62.811 1.00 49.34 274 ARG A CA 1
ATOM 2137 C C . ARG A 1 274 ? -39.018 -25.929 63.194 1.00 49.34 274 ARG A C 1
ATOM 2139 O O . ARG A 1 274 ? -39.662 -26.473 64.113 1.00 49.34 274 ARG A O 1
#

pLDDT: mean 87.13, std 15.59, range [34.12, 98.56]

=== Feature glossary ===
Key to the feature types in this record:

— What the protein is —

Primary structure: the covalent order of the twenty standard amino acids along the backbone. Two proteins with the same sequence will (almost always) fold to the same structure; two with 30% identity often share a fold but not the details.

Database cross-references. InterPro integrates a dozen domain/family signature databases into unified entries with residue-range hits. GO terms attach function/process/location labels with evidence codes. CATH codes position the fold in a four-level structural taxonomy. Organism is the NCBI-taxonomy species name.

— Where its atoms are —

The mmCIF block holds the 3D Cartesian coordinates of each backbone atom (N, Cα, C, O) in ångströms. mmCIF is the PDB's canonical archive format — a tagged-loop text representation of the atomic model.

Six rendered views show the 3D structure from the faces of a cube — i.e. along ±x, ±y, ±z. Rendering representation is drawn randomly per protein from cartoon (secondary-structure ribbons), sticks (backbone bonds), or molecular surface; coloring is either N→C rainbow (blue at the N-terminus through red at the C-terminus) or one color per chain.

— Local backbone conformation —

DSSP 8-state secondary structure assigns each residue one of H (α-helix), G (3₁₀-helix), I (π-helix), E (extended β-strand), B (isolated β-bridge), T (hydrogen-bonded turn), S (bend), or '-' (coil). The assignment is computed from backbone hydrogen-bond geometry via the Kabsch–Sander algorithm.

P-SEA three-state annotation labels each residue as helix, strand, or coil based purely on the geometry of the Cα trace. It serves as a fallback when the full backbone (and thus DSSP) is unavailable.

The φ/ψ torsion pair specifies the backbone conformation at each residue. φ rotates about the N–Cα bond, ψ about the Cα–C bond. Steric clashes forbid most of the (φ, ψ) plane — the allowed regions (α-helix basin, β-sheet basin, left-handed helix) are the Ramachandran-allowed regions.

— Global shape and packing —

The geometric summary reports three shape descriptors. Rg (radius of gyration) measures how spread out the Cα atoms are about their centre of mass; compact globular proteins have small Rg, elongated or unfolded ones large. Cα contacts (<8 Å, |i−j|>4) count long-range residue pairs in spatial proximity — high for tightly packed folds, near zero for rods or random coil. The bounding-box extents give the protein's footprint along x, y, z in Å.

Accessible surface area quantifies burial. A residue with SASA near zero is packed into the hydrophobic core; one with SASA >100 Å² sits on the surface. Computed here via the Shrake–Rupley numerical algorithm with a 1.4 Å probe.

Plot images: a contact map (which residues are close in 3D, as an N×N binary image), a Ramachandran scatter (backbone torsion angles, revealing secondary-structure composition at a glance), and — for AlphaFold structures — a PAE heatmap (pairwise prediction confidence).

— Structural neighborhood —

The Foldseek 3Di string encodes local tertiary geometry as a 20-letter alphabet — one character per residue — derived from the relative positions of nearby Cα atoms. Unlike the amino-acid sequence, 3Di is a direct function of the 3D structure, so two proteins with the same fold have similar 3Di strings even at low sequence identity.

Nearest PDB neighbors are the top structural matches found by Foldseek when searching this structure against the entire Protein Data Bank. Each hit reports a TM-score (0 to 1; >0.5 almost always implies the same fold) and an E-value. These are *structural* homologs — they may share no detectable sequence similarity.

— Confidence and disorder —

For AlphaFold models, the B-factor field carries pLDDT — the model's own estimate of local accuracy on a 0–100 scale. Regions with pLDDT<50 should be treated as essentially unmodeled; they often correspond to intrinsically disordered segments.

B-factor (Debye–Waller factor) reflects atomic displacement in the crystal lattice. It is an experimental observable (units Å²), not a prediction; low values mean the atom is pinned down, high values mean it moves or is heterogeneous across the crystal.

Predicted aligned error is AlphaFold's pairwise confidence. Unlike pLDDT (per-residue), PAE is per-residue-pair and captures whether two parts of the structure are correctly placed relative to each other. Units are ångströms of expected positional error.